Protein 5Y9P (pdb70)

InterPro domains:
  IPR001352 Ribonuclease HII/HIII [PTHR10954] (59-255)
  IPR012337 Ribonuclease H-like superfamily [SSF53098] (68-254)
  IPR022898 Ribonuclease HII [MF_00052_B] (73-251)
  IPR022898 Ribonuclease HII [NF000595] (72-253)
  IPR022898 Ribonuclease HII [cd07182] (75-250)
  IPR024567 Ribonuclease HII/HIII domain [PF01351] (76-248)
  IPR024567 Ribonuclease HII/HIII domain [PS51975] (72-255)
  IPR036397 Ribonuclease H superfamily [G3DSA:3.30.420.10] (49-255)

Solvent-accessible surface area: 10953 Å² total; per-residue (Å²): 128,144,146,83,66,91,58,77,91,100,69,17,96,115,13,14,113,34,7,70,77,22,69,174,70,78,111,116,17,54,15,0,0,0,6,24,26,10,121,49,1,6,0,0,1,0,0,0,0,0,0,10,14,26,116,124,32,98,14,44,25,30,102,91,80,106,66,53,88,115,7,3,105,32,0,88,129,100,18,70,4,63,10,54,0,47,0,64,1,68,34,0,42,129,82,81,36,116,65,0,0,45,49,0,0,57,96,0,3,102,51,18,106,52,130,2,51,22,0,0,0,22,55,12,82,7,111,38,112,43,70,48,51,55,18,140,153,0,61,62,114,0,0,3,0,6,0,0,19,19,1,0,80,15,66,7,39,75,59,2,56,108,20,10,148,109,70,84,77,4,1,1,108,84,13,20,0,115,35,61,148,98,0,52,86,10,8,100,118,92,31,48,27,100,20,2,0,106,46,37,100,65,2,105,43,57,60,108,116,133,98,120

Radius of gyration: 18.83 Å; Cα contacts (8 Å, |Δi|>4): 400; chains: 1; bounding box: 58×34×50 Å

CATH classification: 3.30.420.10

Foldseek 3Di:
DVVVVVVLVVLQVQQCVVVVVVCVVPVPFQEKEKDWDDLAFQFAKIKMKIFGADPPDDLRPLVDDVRLVVLLVVCVVHTPWMFMFIQALVNCQVVNSLVSNLNGRVSRQVVIPDRGQEYEYDQDDHPDPHHYHHDHVSSSRHSNHSSRVSNNVVVLLVVQCVVCVVVVQQVSNPCVRHCDPSNVVSCVPPNDDRRGRCNDPPNVVVVVVVVD

Structure (mmCIF, N/CA/C/O backbone):
data_5Y9P
#
_entry.id   5Y9P
#
_cell.length_a   61.830
_cell.length_b   61.830
_cell.length_c   163.260
_cell.angle_alpha   90.00
_cell.angle_beta   90.00
_cell.angle_gamma   90.00
#
_symmetry.space_group_name_H-M   'P 43 21 2'
#
loop_
_entity.id
_entity.type
_entity.pdbx_description
1 polymer 'Ribonuclease HII'
2 non-polymer GLYCEROL
3 water water
#
loop_
_atom_site.group_PDB
_atom_site.id
_atom_site.type_symbol
_atom_site.label_atom_id
_atom_site.label_alt_id
_atom_site.label_comp_id
_atom_site.label_asym_id
_atom_site.label_entity_id
_atom_site.label_seq_id
_atom_site.pdbx_PDB_ins_code
_atom_site.Cartn_x
_atom_site.Cartn_y
_atom_site.Cartn_z
_atom_site.occupancy
_atom_site.B_iso_or_equiv
_atom_site.auth_seq_id
_atom_site.auth_comp_id
_atom_site.auth_asym_id
_atom_site.auth_atom_id
_atom_site.pdbx_PDB_model_num
ATOM 1 N N . ALA A 1 47 ? -39.888 -11.316 -19.487 1.00 43.52 44 ALA A N 1
ATOM 2 C CA . ALA A 1 47 ? -38.573 -11.663 -20.029 1.00 40.92 44 ALA A CA 1
ATOM 3 C C . ALA A 1 47 ? -38.136 -10.590 -20.993 1.00 43.00 44 ALA A C 1
ATOM 4 O O . ALA A 1 47 ? -36.869 -10.464 -21.219 1.00 42.38 44 ALA A O 1
ATOM 6 N N . LEU A 1 48 ? -39.041 -9.838 -21.594 1.00 58.65 45 LEU A N 1
ATOM 7 C CA . LEU A 1 48 ? -38.660 -8.801 -22.539 1.00 73.52 45 LEU A CA 1
ATOM 8 C C . LEU A 1 48 ? -38.217 -7.524 -21.818 1.00 86.48 45 LEU A C 1
ATOM 9 O O . LEU A 1 48 ? -37.597 -6.642 -22.410 1.00 90.60 45 LEU A O 1
ATOM 14 N N . GLU A 1 49 ? -38.543 -7.437 -20.535 1.00 89.48 46 GLU A N 1
ATOM 15 C CA . GLU A 1 49 ? -38.182 -6.287 -19.721 1.00 88.17 46 GLU A CA 1
ATOM 16 C C . GLU A 1 49 ? -36.726 -6.359 -19.274 1.00 85.46 46 GLU A C 1
ATOM 17 O O . GLU A 1 49 ? -35.879 -5.610 -19.776 1.00 97.59 46 GLU A O 1
ATOM 23 N N . LYS A 1 50 ? -36.440 -7.262 -18.337 1.00 76.81 47 LYS A N 1
ATOM 24 C CA . LYS A 1 50 ? -35.087 -7.418 -17.821 1.00 81.79 47 LYS A CA 1
ATOM 25 C C . LYS A 1 50 ? -34.063 -7.445 -18.958 1.00 89.34 47 LYS A C 1
ATOM 26 O O . LYS A 1 50 ? -32.929 -6.987 -18.801 1.00 76.93 47 LYS A O 1
ATOM 28 N N . GLU A 1 51 ? -34.476 -7.986 -20.103 1.00 85.32 48 GLU A N 1
ATOM 29 C CA . GLU A 1 51 ? -33.599 -8.073 -21.264 1.00 87.20 48 GLU A CA 1
ATOM 30 C C . GLU A 1 51 ? -33.413 -6.711 -21.918 1.00 79.50 48 GLU A C 1
ATOM 31 O O . GLU A 1 51 ? -32.332 -6.400 -22.421 1.00 73.69 48 GLU A O 1
ATOM 37 N N . GLN A 1 52 ? -34.446 -5.905 -21.840 1.00 71.70 49 GLN A N 1
ATOM 38 C CA . GLN A 1 52 ? -34.402 -4.601 -22.410 1.00 75.73 49 GLN A CA 1
ATOM 39 C C . GLN A 1 52 ? -33.488 -3.744 -21.619 1.00 71.11 49 GLN A C 1
ATOM 40 O O . GLN A 1 52 ? -32.846 -2.881 -22.121 1.00 66.78 49 GLN A O 1
ATOM 46 N N . ALA A 1 53 ? -33.483 -3.976 -20.341 1.00 65.74 50 ALA A N 1
ATOM 47 C CA . ALA A 1 53 ? -32.682 -3.183 -19.422 1.00 69.10 50 ALA A CA 1
ATOM 48 C C . ALA A 1 53 ? -31.194 -3.379 -19.694 1.00 65.63 50 ALA A C 1
ATOM 49 O O . ALA A 1 53 ? -30.429 -2.425 -19.680 1.00 57.55 50 ALA A O 1
ATOM 51 N N . LEU A 1 54 ? -30.797 -4.623 -19.951 1.00 64.71 51 LEU A N 1
ATOM 52 C CA . LEU A 1 54 ? -29.403 -4.932 -20.213 1.00 56.74 51 LEU A CA 1
ATOM 53 C C . LEU A 1 54 ? -28.946 -4.338 -21.557 1.00 48.61 51 LEU A C 1
ATOM 54 O O . LEU A 1 54 ? -27.833 -3.826 -21.670 1.00 40.89 51 LEU A O 1
ATOM 59 N N . LYS A 1 55 ? -29.820 -4.402 -22.548 1.00 45.73 52 LYS A N 1
ATOM 60 C CA . LYS A 1 55 ? -29.567 -3.800 -23.851 1.00 52.50 52 LYS A CA 1
ATOM 61 C C . LYS A 1 55 ? -29.437 -2.283 -23.749 1.00 49.53 52 LYS A C 1
ATOM 62 O O . LYS A 1 55 ? -28.526 -1.685 -24.345 1.00 45.02 52 LYS A O 1
ATOM 68 N N . GLU A 1 56 ? -30.377 -1.685 -23.026 1.00 45.07 53 GLU A N 1
ATOM 69 C CA . GLU A 1 56 ? -30.432 -0.241 -22.787 1.00 52.77 53 GLU A CA 1
ATOM 70 C C . GLU A 1 56 ? -29.174 0.229 -22.045 1.00 45.37 53 GLU A C 1
ATOM 71 O O . GLU A 1 56 ? -28.595 1.241 -22.391 1.00 42.33 53 GLU A O 1
ATOM 77 N N . LYS A 1 57 ? -28.758 -0.526 -21.037 1.00 43.73 54 LYS A N 1
ATOM 78 C CA . LYS A 1 57 ? -27.517 -0.242 -20.311 1.00 45.49 54 LYS A CA 1
ATOM 79 C C . LYS A 1 57 ? -26.315 -0.296 -21.259 1.00 45.84 54 LYS A C 1
ATOM 80 O O . LYS A 1 57 ? -25.399 0.520 -21.188 1.00 43.79 54 LYS A O 1
ATOM 84 N N . TYR A 1 58 ? -26.321 -1.290 -22.141 1.00 39.26 55 TYR A N 1
ATOM 85 C CA . TYR A 1 58 ? -25.218 -1.498 -23.040 1.00 37.22 55 TYR A CA 1
ATOM 86 C C . TYR A 1 58 ? -25.089 -0.294 -24.003 1.00 39.00 55 TYR A C 1
ATOM 87 O O . TYR A 1 58 ? -23.982 0.113 -24.349 1.00 35.27 55 TYR A O 1
ATOM 96 N N . VAL A 1 59 ? -26.216 0.257 -24.431 1.00 39.87 56 VAL A N 1
ATOM 97 C CA . VAL A 1 59 ? -26.183 1.349 -25.381 1.00 39.61 56 VAL A CA 1
ATOM 98 C C . VAL A 1 59 ? -25.693 2.640 -24.703 1.00 38.20 56 VAL A C 1
ATOM 99 O O . VAL A 1 59 ? -24.877 3.349 -25.267 1.00 34.55 56 VAL A O 1
ATOM 103 N N . GLU A 1 60 ? -26.166 2.909 -23.495 1.00 38.22 57 GLU A N 1
ATOM 104 C CA . GLU A 1 60 ? -25.628 4.003 -22.705 1.00 42.98 57 GLU A CA 1
ATOM 105 C C . GLU A 1 60 ? -24.093 3.873 -22.586 1.00 45.58 57 GLU A C 1
ATOM 106 O O . GLU A 1 60 ? -23.365 4.868 -22.672 1.00 37.24 57 GLU A O 1
ATOM 112 N N . MET A 1 61 ? -23.617 2.636 -22.421 1.00 40.13 58 MET A N 1
ATOM 113 C CA . MET A 1 61 ? -22.199 2.401 -22.222 1.00 37.07 58 MET A CA 1
ATOM 114 C C . MET A 1 61 ? -21.470 2.387 -23.531 1.00 32.67 58 MET A C 1
ATOM 115 O O . MET A 1 61 ? -20.285 2.103 -23.570 1.00 36.65 58 MET A O 1
ATOM 120 N N . THR A 1 62 ? -22.163 2.704 -24.619 1.00 30.23 59 THR A N 1
ATOM 121 C CA . THR A 1 62 ? -21.496 2.885 -25.911 1.00 33.09 59 THR A CA 1
ATOM 122 C C . THR A 1 62 ? -21.513 4.377 -26.312 1.00 35.46 59 THR A C 1
ATOM 123 O O . THR A 1 62 ? -21.108 4.770 -27.409 1.00 28.79 59 THR A O 1
ATOM 127 N N . TYR A 1 63 ? -21.980 5.216 -25.387 1.00 35.61 60 TYR A N 1
ATOM 128 C CA . TYR A 1 63 ? -22.097 6.661 -25.617 1.00 35.54 60 TYR A CA 1
ATOM 129 C C . TYR A 1 63 ? -20.833 7.280 -26.207 1.00 36.14 60 TYR A C 1
ATOM 130 O O . TYR A 1 63 ? -20.895 7.955 -27.235 1.00 33.25 60 TYR A O 1
ATOM 139 N N . PHE A 1 64 ? -19.671 7.019 -25.584 1.00 31.97 61 PHE A N 1
ATOM 140 C CA . PHE A 1 64 ? -18.459 7.693 -25.990 1.00 32.44 61 PHE A CA 1
ATOM 141 C C . PHE A 1 64 ? -17.865 7.167 -27.290 1.00 34.33 61 PHE A C 1
ATOM 142 O O . PHE A 1 64 ? -17.280 7.921 -28.088 1.00 33.79 61 PHE A O 1
ATOM 150 N N . GLU A 1 65 ? -17.959 5.869 -27.514 1.00 35.68 62 GLU A N 1
ATOM 151 C CA . GLU A 1 65 ? -17.554 5.346 -28.809 1.00 37.15 62 GLU A CA 1
ATOM 152 C C . GLU A 1 65 ? -18.507 5.931 -29.898 1.00 39.82 62 GLU A C 1
ATOM 153 O O . GLU A 1 65 ? -18.074 6.261 -30.979 1.00 35.97 62 GLU A O 1
ATOM 159 N N . ASN A 1 66 ? -19.779 6.076 -29.586 1.00 32.46 63 ASN A N 1
ATOM 160 C CA . ASN A 1 66 ? -20.727 6.523 -30.590 1.00 36.27 63 ASN A CA 1
ATOM 161 C C . ASN A 1 66 ? -20.531 8.008 -30.964 1.00 37.68 63 ASN A C 1
ATOM 162 O O . ASN A 1 66 ? -20.730 8.382 -32.095 1.00 39.92 63 ASN A O 1
ATOM 167 N N . GLU A 1 67 ? -20.099 8.828 -30.011 1.00 36.07 64 GLU A N 1
ATOM 168 C CA . GLU A 1 67 ? -19.823 10.225 -30.265 1.00 35.64 64 GLU A CA 1
ATOM 169 C C . GLU A 1 67 ? -18.617 10.338 -31.173 1.00 36.23 64 GLU A C 1
ATOM 170 O O . GLU A 1 67 ? -18.625 11.090 -32.149 1.00 37.04 64 GLU A O 1
ATOM 176 N N . ILE A 1 68 ? -17.578 9.572 -30.880 1.00 37.10 65 ILE A N 1
ATOM 177 C CA . ILE A 1 68 ? -16.402 9.532 -31.730 1.00 36.58 65 ILE A CA 1
ATOM 178 C C . ILE A 1 68 ? -16.748 9.050 -33.127 1.00 41.45 65 ILE A C 1
ATOM 179 O O . ILE A 1 68 ? -16.369 9.668 -34.124 1.00 42.38 65 ILE A O 1
ATOM 184 N N . LEU A 1 69 ? -17.458 7.927 -33.190 1.00 47.73 66 LEU A N 1
ATOM 185 C CA . LEU A 1 69 ? -17.872 7.354 -34.457 1.00 48.54 66 LEU A CA 1
ATOM 186 C C . LEU A 1 69 ? -18.690 8.351 -35.283 1.00 46.52 66 LEU A C 1
ATOM 187 O O . LEU A 1 69 ? -18.571 8.387 -36.480 1.00 43.57 66 LEU A O 1
ATOM 192 N N . LYS A 1 70 ? -19.485 9.177 -34.605 1.00 49.04 67 LYS A N 1
ATOM 193 C CA . LYS A 1 70 ? -20.311 10.173 -35.279 1.00 57.19 67 LYS A CA 1
ATOM 194 C C . LYS A 1 70 ? -19.421 11.149 -36.034 1.00 57.73 67 LYS A C 1
ATOM 195 O O . LYS A 1 70 ? -19.648 11.421 -37.199 1.00 64.52 67 LYS A O 1
ATOM 201 N N . GLU A 1 71 ? -18.371 11.618 -35.367 1.00 59.22 68 GLU A N 1
ATOM 202 C CA . GLU A 1 71 ? -17.394 12.524 -35.954 1.00 51.43 68 GLU A CA 1
ATOM 203 C C . GLU A 1 71 ? -16.407 11.813 -36.869 1.00 55.51 68 GLU A C 1
ATOM 204 O O . GLU A 1 71 ? -15.893 12.411 -37.823 1.00 57.86 68 GLU A O 1
ATOM 206 N N . HIS A 1 72 ? -16.117 10.543 -36.579 1.00 59.17 69 HIS A N 1
ATOM 207 C CA . HIS A 1 72 ? -15.220 9.729 -37.400 1.00 55.60 69 HIS A CA 1
ATOM 208 C C . HIS A 1 72 ? -15.729 8.286 -37.527 1.00 61.50 69 HIS A C 1
ATOM 209 O O . HIS A 1 72 ? -15.431 7.433 -36.661 1.00 57.31 69 HIS A O 1
ATOM 216 N N . PRO A 1 73 ? -16.476 7.994 -38.609 1.00 59.41 70 PRO A N 1
ATOM 217 C CA . PRO A 1 73 ? -16.923 6.615 -38.855 1.00 53.47 70 PRO A CA 1
ATOM 218 C C . PRO A 1 73 ? -15.750 5.701 -39.185 1.00 47.28 70 PRO A C 1
ATOM 219 O O . PRO A 1 73 ? -15.892 4.493 -39.200 1.00 55.29 70 PRO A O 1
ATOM 223 N N . ASN A 1 74 ? -14.592 6.301 -39.408 1.00 49.35 71 ASN A N 1
ATOM 224 C CA . ASN A 1 74 ? -13.354 5.598 -39.683 1.00 51.76 71 ASN A CA 1
ATOM 225 C C . ASN A 1 74 ? -12.710 5.013 -38.400 1.00 50.23 71 ASN A C 1
ATOM 226 O O . ASN A 1 74 ? -11.748 4.275 -38.462 1.00 45.12 71 ASN A O 1
ATOM 231 N N . ALA A 1 75 ? -13.189 5.443 -37.240 1.00 53.30 72 ALA A N 1
ATOM 232 C CA . ALA A 1 75 ? -12.385 5.394 -36.002 1.00 45.58 72 ALA A CA 1
ATOM 233 C C . ALA A 1 75 ? -12.085 3.965 -35.587 1.00 44.19 72 ALA A C 1
ATOM 234 O O . ALA A 1 75 ? -12.931 3.079 -35.686 1.00 42.71 72 ALA A O 1
ATOM 236 N N . ILE A 1 76 ? -10.843 3.742 -35.161 1.00 45.40 73 ILE A N 1
ATOM 237 C CA . ILE A 1 76 ? -10.458 2.476 -34.527 1.00 42.78 73 ILE A CA 1
ATOM 238 C C . ILE A 1 76 ? -10.336 2.817 -33.014 1.00 42.85 73 ILE A C 1
ATOM 239 O O . ILE A 1 76 ? -9.359 3.374 -32.565 1.00 39.59 73 ILE A O 1
ATOM 244 N N . ILE A 1 77 ? -11.369 2.521 -32.253 1.00 38.32 74 ILE A N 1
ATOM 245 C CA . ILE A 1 77 ? -11.501 2.931 -30.860 1.00 36.91 74 ILE A CA 1
ATOM 246 C C . ILE A 1 77 ? -10.987 1.840 -29.928 1.00 36.91 74 ILE A C 1
ATOM 247 O O . ILE A 1 77 ? -11.458 0.724 -29.966 1.00 35.23 74 ILE A O 1
ATOM 252 N N . CYS A 1 78 ? -9.999 2.213 -29.110 1.00 39.00 75 CYS A N 1
ATOM 253 C CA . CYS A 1 78 ? -9.360 1.311 -28.152 1.00 40.51 75 CYS A CA 1
ATOM 254 C C . CYS A 1 78 ? -9.636 1.742 -26.711 1.00 38.45 75 CYS A C 1
ATOM 255 O O . CYS A 1 78 ? -9.423 2.896 -26.347 1.00 34.34 75 CYS A O 1
ATOM 258 N N . GLY A 1 79 ? -10.159 0.810 -25.914 1.00 36.54 76 GLY A N 1
ATOM 259 C CA . GLY A 1 79 ? -10.412 1.034 -24.495 1.00 33.50 76 GLY A CA 1
ATOM 260 C C . GLY A 1 79 ? -9.240 0.508 -23.688 1.00 31.65 76 GLY A C 1
ATOM 261 O O . GLY A 1 79 ? -8.688 -0.527 -23.992 1.00 27.58 76 GLY A O 1
ATOM 262 N N . ILE A 1 80 ? -8.852 1.249 -22.662 1.00 31.27 77 ILE A N 1
ATOM 263 C CA . ILE A 1 80 ? -7.741 0.841 -21.808 1.00 31.92 77 ILE A CA 1
ATOM 264 C C . ILE A 1 80 ? -8.105 0.924 -20.332 1.00 33.79 77 ILE A C 1
ATOM 265 O O . ILE A 1 80 ? -8.584 1.924 -19.863 1.00 30.67 77 ILE A O 1
ATOM 270 N N . ASP A 1 81 ? -7.828 -0.152 -19.587 1.00 37.13 78 ASP A N 1
ATOM 271 C CA . ASP A 1 81 ? -7.891 -0.102 -18.127 1.00 33.55 78 ASP A CA 1
ATOM 272 C C . ASP A 1 81 ? -6.732 -0.890 -17.553 1.00 37.90 78 ASP A C 1
ATOM 273 O O . ASP A 1 81 ? -6.057 -1.622 -18.281 1.00 32.86 78 ASP A O 1
ATOM 278 N N . GLU A 1 82 ? -6.443 -0.653 -16.274 1.00 35.18 79 GLU A N 1
ATOM 279 C CA . GLU A 1 82 ? -5.414 -1.385 -15.540 1.00 32.14 79 GLU A CA 1
ATOM 280 C C . GLU A 1 82 ? -5.966 -1.973 -14.225 1.00 28.18 79 GLU A C 1
ATOM 281 O O . GLU A 1 82 ? -6.956 -1.511 -13.708 1.00 28.82 79 GLU A O 1
ATOM 287 N N . VAL A 1 83 ? -5.290 -3.000 -13.738 1.00 28.34 80 VAL A N 1
ATOM 288 C CA . VAL A 1 83 ? -5.492 -3.550 -12.416 1.00 29.56 80 VAL A CA 1
ATOM 289 C C . VAL A 1 83 ? -4.139 -3.646 -11.752 1.00 26.00 80 VAL A C 1
ATOM 290 O O . VAL A 1 83 ? -3.120 -3.684 -12.443 1.00 26.60 80 VAL A O 1
ATOM 294 N N . GLY A 1 84 ? -4.116 -3.675 -10.429 1.00 23.05 81 GLY A N 1
ATOM 295 C CA . GLY A 1 84 ? -2.925 -3.970 -9.679 1.00 27.13 81 GLY A CA 1
ATOM 296 C C . GLY A 1 84 ? -2.174 -2.734 -9.165 1.00 30.20 81 GLY A C 1
ATOM 297 O O . GLY A 1 84 ? -1.038 -2.813 -8.744 1.00 28.07 81 GLY A O 1
ATOM 298 N N . ARG A 1 85 ? -2.845 -1.599 -9.152 1.00 28.59 82 ARG A N 1
ATOM 299 C CA . ARG A 1 85 ? -2.278 -0.392 -8.600 1.00 30.47 82 ARG A CA 1
ATOM 300 C C . ARG A 1 85 ? -2.109 -0.443 -7.080 1.00 28.89 82 ARG A C 1
ATOM 301 O O . ARG A 1 85 ? -1.194 0.143 -6.529 1.00 27.43 82 ARG A O 1
ATOM 309 N N . GLY A 1 86 ? -2.993 -1.158 -6.404 1.00 26.44 83 GLY A N 1
ATOM 310 C CA . GLY A 1 86 ? -3.050 -1.209 -4.954 1.00 25.00 83 GLY A CA 1
ATOM 311 C C . GLY A 1 86 ? -2.187 -2.274 -4.217 1.00 26.77 83 GLY A C 1
ATOM 312 O O . GLY A 1 86 ? -1.746 -1.994 -3.174 1.00 23.44 83 GLY A O 1
ATOM 313 N N . PRO A 1 87 ? -1.960 -3.490 -4.788 1.00 24.66 84 PRO A N 1
ATOM 314 C CA . PRO A 1 87 ? -1.242 -4.488 -4.019 1.00 25.66 84 PRO A CA 1
ATOM 315 C C . PRO A 1 87 ? 0.183 -4.092 -3.598 1.00 25.51 84 PRO A C 1
ATOM 316 O O . PRO A 1 87 ? 0.805 -3.232 -4.175 1.00 24.37 84 PRO A O 1
ATOM 320 N N . LEU A 1 88 ? 0.666 -4.795 -2.590 1.00 25.29 85 LEU A N 1
ATOM 321 C CA . LEU A 1 88 ? 2.024 -4.645 -2.096 1.00 24.70 85 LEU A CA 1
ATOM 322 C C . LEU A 1 88 ? 3.011 -5.388 -3.022 1.00 26.29 85 LEU A C 1
ATOM 323 O O . LEU A 1 88 ? 4.194 -5.085 -3.074 1.00 24.46 85 LEU A O 1
ATOM 328 N N . ALA A 1 89 ? 2.508 -6.364 -3.763 1.00 26.42 86 ALA A N 1
ATOM 329 C CA . ALA A 1 89 ? 3.362 -7.174 -4.615 1.00 25.37 86 ALA A CA 1
ATOM 330 C C . ALA A 1 89 ? 2.712 -7.463 -5.969 1.00 26.58 86 ALA A C 1
ATOM 331 O O . ALA A 1 89 ? 1.498 -7.478 -6.077 1.00 27.56 86 ALA A O 1
ATOM 333 N N . GLY A 1 90 ? 3.539 -7.740 -6.968 1.00 28.14 87 GLY A N 1
ATOM 334 C CA . GLY A 1 90 ? 3.098 -8.150 -8.296 1.00 30.87 87 GLY A CA 1
ATOM 335 C C . GLY A 1 90 ? 3.258 -6.980 -9.294 1.00 30.01 87 GLY A C 1
ATOM 336 O O . GLY A 1 90 ? 3.569 -5.847 -8.893 1.00 28.67 87 GLY A O 1
ATOM 337 N N . PRO A 1 91 ? 3.033 -7.260 -10.587 1.00 28.76 88 PRO A N 1
ATOM 338 C CA . PRO A 1 91 ? 3.027 -6.223 -11.618 1.00 31.63 88 PRO A CA 1
ATOM 339 C C . PRO A 1 91 ? 1.751 -5.405 -11.616 1.00 28.18 88 PRO A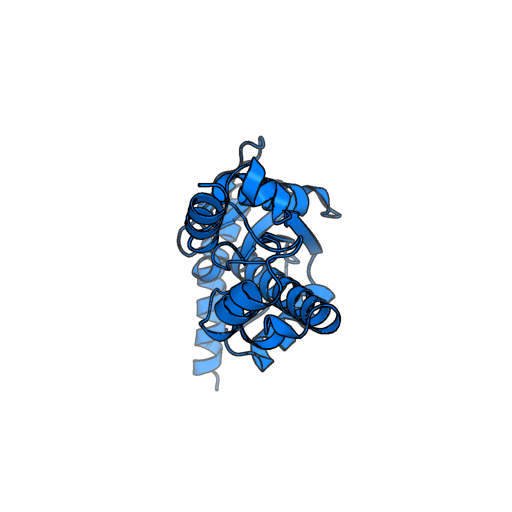 C 1
ATOM 340 O O . PRO A 1 91 ? 0.809 -5.735 -10.908 1.00 31.61 88 PRO A O 1
ATOM 344 N N . VAL A 1 92 ? 1.745 -4.307 -12.362 1.00 30.27 89 VAL A N 1
ATOM 345 C CA . VAL A 1 92 ? 0.536 -3.565 -12.663 1.00 30.84 89 VAL A CA 1
ATOM 346 C C . VAL A 1 92 ? 0.235 -4.009 -14.106 1.00 34.86 89 VAL A C 1
ATOM 347 O O . VAL A 1 92 ? 1.131 -4.067 -14.939 1.00 34.07 89 VAL A O 1
ATOM 351 N N . VAL A 1 93 ? -1.003 -4.378 -14.371 1.00 29.66 90 VAL A N 1
ATOM 352 C CA . VAL A 1 93 ? -1.364 -4.977 -15.629 1.00 28.55 90 VAL A CA 1
ATOM 353 C C . VAL A 1 93 ? -2.443 -4.142 -16.293 1.00 31.90 90 VAL A C 1
ATOM 354 O O . VAL A 1 93 ? -3.555 -3.913 -15.729 1.00 29.12 90 VAL A O 1
ATOM 358 N N . ALA A 1 94 ? -2.112 -3.670 -17.488 1.00 29.89 91 ALA A N 1
ATOM 359 C CA . ALA A 1 94 ? -3.052 -2.944 -18.326 1.00 31.32 91 ALA A CA 1
ATOM 360 C C . ALA A 1 94 ? -3.500 -3.821 -19.478 1.00 33.02 91 ALA A C 1
ATOM 361 O O . ALA A 1 94 ? -2.710 -4.652 -19.982 1.00 31.53 91 ALA A O 1
ATOM 363 N N . CYS A 1 95 ? -4.767 -3.689 -19.866 1.00 30.75 92 CYS A N 1
ATOM 364 C CA . CYS A 1 95 ? -5.250 -4.252 -21.112 1.00 32.20 92 CYS A CA 1
ATOM 365 C C . CYS A 1 95 ? -5.765 -3.168 -22.068 1.00 33.92 92 CYS A C 1
ATOM 366 O O . CYS A 1 95 ? -6.426 -2.187 -21.671 1.00 29.84 92 CYS A O 1
ATOM 369 N N . ALA A 1 96 ? -5.451 -3.319 -23.345 1.00 33.10 93 ALA A N 1
ATOM 370 C CA . ALA A 1 96 ? -6.018 -2.426 -24.377 1.00 33.21 93 ALA A CA 1
ATOM 371 C C . ALA A 1 96 ? -6.804 -3.289 -25.337 1.00 34.17 93 ALA A C 1
ATOM 372 O O . ALA A 1 96 ? -6.331 -4.337 -25.763 1.00 35.10 93 ALA A O 1
ATOM 374 N N . THR A 1 97 ? -8.027 -2.883 -25.641 1.00 32.29 94 THR A N 1
ATOM 375 C CA . THR A 1 97 ? -8.917 -3.702 -26.448 1.00 36.33 94 THR A CA 1
ATOM 376 C C . THR A 1 97 ? -9.622 -2.806 -27.488 1.00 34.34 94 THR A C 1
ATOM 377 O O . THR A 1 97 ? -10.048 -1.703 -27.166 1.00 38.70 94 THR A O 1
ATOM 381 N N . ILE A 1 98 ? -9.728 -3.298 -28.711 1.00 33.39 95 ILE A N 1
ATOM 382 C CA . ILE A 1 98 ? -10.624 -2.731 -29.737 1.00 35.40 95 ILE A CA 1
ATOM 383 C C . ILE A 1 98 ? -11.715 -3.756 -29.921 1.00 30.93 95 ILE A C 1
ATOM 384 O O . ILE A 1 98 ? -11.468 -4.863 -30.338 1.00 36.85 95 ILE A O 1
ATOM 389 N N . LEU A 1 99 ? -12.919 -3.402 -29.574 1.00 31.47 96 LEU A N 1
ATOM 390 C CA . LEU A 1 99 ? -14.057 -4.267 -29.741 1.00 34.46 96 LEU A CA 1
ATOM 391 C C . LEU A 1 99 ? -14.342 -4.443 -31.227 1.00 38.79 96 LEU A C 1
ATOM 392 O O . LEU A 1 99 ? -14.090 -3.543 -32.026 1.00 36.34 96 LEU A O 1
ATOM 397 N N . ASN A 1 100 ? -14.851 -5.616 -31.585 1.00 44.80 97 ASN A N 1
ATOM 398 C CA . ASN A 1 100 ? -15.400 -5.821 -32.937 1.00 47.88 97 ASN A CA 1
ATOM 399 C C . ASN A 1 100 ? -16.575 -4.870 -33.107 1.00 45.78 97 ASN A C 1
ATOM 400 O O . ASN A 1 100 ? -17.256 -4.553 -32.133 1.00 43.68 97 ASN A O 1
ATOM 405 N N . SER A 1 101 ? -16.799 -4.406 -34.329 1.00 51.04 98 SER A N 1
ATOM 406 C CA . SER A 1 101 ? -17.808 -3.358 -34.570 1.00 51.39 98 SER A CA 1
ATOM 407 C C . SER A 1 101 ? -19.213 -3.788 -34.197 1.00 45.20 98 SER A C 1
ATOM 408 O O . SER A 1 101 ? -20.001 -2.974 -33.716 1.00 49.27 98 SER A O 1
ATOM 411 N N . ASN A 1 102 ? -19.518 -5.067 -34.383 1.00 44.79 99 ASN A N 1
ATOM 412 C CA . ASN A 1 102 ? -20.843 -5.594 -33.974 1.00 50.91 99 ASN A CA 1
ATOM 413 C C . ASN A 1 102 ? -20.869 -6.200 -32.560 1.00 45.46 99 ASN A C 1
ATOM 414 O O . ASN A 1 102 ? -21.598 -7.123 -32.287 1.00 43.34 99 ASN A O 1
ATOM 419 N N . HIS A 1 103 ? -20.043 -5.649 -31.674 1.00 45.59 100 HIS A N 1
ATOM 420 C CA . HIS A 1 103 ? -19.935 -6.116 -30.303 1.00 44.62 100 HIS A CA 1
ATOM 421 C C . HIS A 1 103 ? -21.271 -6.041 -29.590 1.00 44.00 100 HIS A C 1
ATOM 422 O O . HIS A 1 103 ? -21.994 -5.064 -29.738 1.00 38.74 100 HIS A O 1
ATOM 429 N N . ASN A 1 104 ? -21.555 -7.048 -28.789 1.00 38.95 101 ASN A N 1
ATOM 430 C CA . ASN A 1 104 ? -22.779 -7.146 -28.055 1.00 37.62 101 ASN A CA 1
ATOM 431 C C . ASN A 1 104 ? -22.528 -8.020 -26.831 1.00 42.36 101 ASN A C 1
ATOM 432 O O . ASN A 1 104 ? -23.244 -8.964 -26.584 1.00 34.74 101 ASN A O 1
ATOM 437 N N . TYR A 1 105 ? -21.494 -7.687 -26.069 1.00 38.53 102 TYR A N 1
ATOM 438 C CA . TYR A 1 105 ? -21.166 -8.397 -24.840 1.00 40.43 102 TYR A CA 1
ATOM 439 C C . TYR A 1 105 ? -22.032 -7.891 -23.680 1.00 42.27 102 TYR A C 1
ATOM 440 O O . TYR A 1 105 ? -21.539 -7.251 -22.714 1.00 34.68 102 TYR A O 1
ATOM 449 N N . LEU A 1 106 ? -23.329 -8.179 -23.766 1.00 46.54 103 LEU A N 1
ATOM 450 C CA . LEU A 1 106 ? -24.268 -7.788 -22.729 1.00 45.99 103 LEU A CA 1
ATOM 451 C C . LEU A 1 106 ? -23.827 -8.370 -21.372 1.00 48.14 103 LEU A C 1
ATOM 452 O O . LEU A 1 106 ? -23.415 -9.526 -21.274 1.00 49.63 103 LEU A O 1
ATOM 457 N N . GLY A 1 107 ? -23.934 -7.571 -20.328 1.00 49.88 104 GLY A N 1
ATOM 458 C CA . GLY A 1 107 ? -23.433 -7.945 -19.016 1.00 48.93 104 GLY A CA 1
ATOM 459 C C . GLY A 1 107 ? -22.078 -7.345 -18.715 1.00 45.61 104 GLY A C 1
ATOM 460 O O . GLY A 1 107 ? -21.596 -7.508 -17.603 1.00 46.76 104 GLY A O 1
ATOM 461 N N . LEU A 1 108 ? -21.467 -6.654 -19.688 1.00 41.89 105 LEU A N 1
ATOM 462 C CA . LEU A 1 108 ? -20.227 -5.935 -19.433 1.00 40.11 105 LEU A CA 1
ATOM 463 C C . LEU A 1 108 ? -20.426 -4.786 -18.396 1.00 48.10 105 LEU A C 1
ATOM 464 O O . LEU A 1 108 ? -21.479 -4.153 -18.386 1.00 43.97 105 LEU A O 1
ATOM 469 N N . VAL A 1 114 ? -20.422 -7.857 -11.246 1.00 59.69 111 VAL A N 1
ATOM 470 C CA . VAL A 1 114 ? -19.562 -8.716 -12.076 1.00 64.18 111 VAL A CA 1
ATOM 471 C C . VAL A 1 114 ? -18.806 -9.826 -11.277 1.00 54.20 111 VAL A C 1
ATOM 472 O O . VAL A 1 114 ? -17.602 -9.734 -11.125 1.00 50.72 111 VAL A O 1
ATOM 474 N N . PRO A 1 115 ? -19.537 -10.845 -10.762 1.00 44.67 112 PRO A N 1
ATOM 475 C CA . PRO A 1 115 ? -19.016 -12.019 -10.083 1.00 46.23 112 PRO A CA 1
ATOM 476 C C . PRO A 1 115 ? -18.188 -12.973 -11.012 1.00 46.37 112 PRO A C 1
ATOM 477 O O . PRO A 1 115 ? -18.145 -12.775 -12.221 1.00 46.63 112 PRO A O 1
ATOM 481 N N . VAL A 1 116 ? -17.545 -13.952 -10.426 1.00 36.37 113 VAL A N 1
ATOM 482 C CA . VAL A 1 116 ? -16.428 -14.647 -11.078 1.00 43.25 113 VAL A CA 1
ATOM 483 C C . VAL A 1 116 ? -16.796 -15.520 -12.305 1.00 33.67 113 VAL A C 1
ATOM 484 O O . VAL A 1 116 ? -16.134 -15.456 -13.323 1.00 34.57 113 VAL A O 1
ATOM 488 N N . THR A 1 117 ? -17.840 -16.310 -12.178 1.00 34.09 114 THR A N 1
ATOM 489 C CA . THR A 1 117 ? -18.386 -17.060 -13.306 1.00 37.11 114 THR A CA 1
ATOM 490 C C . THR A 1 117 ? -18.685 -16.125 -14.491 1.00 35.68 114 THR A C 1
ATOM 491 O O . THR A 1 117 ? -18.321 -16.420 -15.613 1.00 37.17 114 THR A O 1
ATOM 495 N N . LYS A 1 118 ? -19.311 -14.983 -14.231 1.00 38.57 115 LYS A N 1
ATOM 496 C CA . LYS A 1 118 ? -19.611 -14.002 -15.276 1.00 35.24 115 LYS A CA 1
ATOM 497 C C . LYS A 1 118 ? -18.356 -13.404 -15.824 1.00 37.07 115 LYS A C 1
ATOM 498 O O . LYS A 1 118 ? -18.223 -13.273 -17.054 1.00 38.05 115 LYS A O 1
ATOM 504 N N . ARG A 1 119 ? -17.412 -13.053 -14.940 1.00 31.91 116 ARG A N 1
ATOM 505 C CA . ARG A 1 119 ? -16.132 -12.502 -15.382 1.00 31.66 116 ARG A CA 1
ATOM 506 C C . ARG A 1 119 ? -15.380 -13.466 -16.299 1.00 28.31 116 ARG A C 1
ATOM 507 O O . ARG A 1 119 ? -14.757 -13.041 -17.279 1.00 27.51 116 ARG A O 1
ATOM 515 N N . LEU A 1 120 ? -15.369 -14.745 -15.943 1.00 30.20 117 LEU A N 1
ATOM 516 C CA . LEU A 1 120 ? -14.691 -15.764 -16.759 1.00 34.59 117 LEU A CA 1
ATOM 517 C C . LEU A 1 120 ? -15.373 -15.920 -18.112 1.00 30.18 117 LEU A C 1
ATOM 518 O O . LEU A 1 120 ? -14.703 -15.979 -19.121 1.00 34.18 117 LEU A O 1
ATOM 523 N N . GLU A 1 121 ? -16.706 -15.944 -18.134 1.00 31.66 118 GLU A N 1
ATOM 524 C CA . GLU A 1 121 ? -17.493 -16.028 -19.384 1.00 32.20 118 GLU A CA 1
ATOM 525 C C . GLU A 1 121 ? -17.183 -14.900 -20.344 1.00 38.08 118 GLU A C 1
ATOM 526 O O . GLU A 1 121 ? -16.742 -15.148 -21.441 1.00 37.47 118 GLU A O 1
ATOM 532 N N . LEU A 1 122 ? -17.414 -13.652 -19.922 1.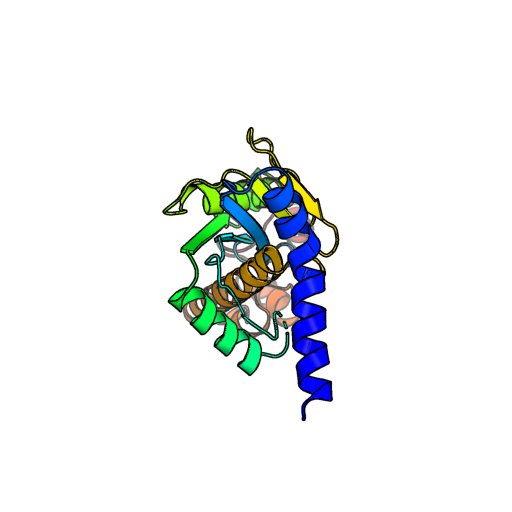00 34.68 119 LEU A N 1
ATOM 533 C CA . LEU A 1 122 ? -17.035 -12.509 -20.667 1.00 32.84 119 LEU A CA 1
ATOM 534 C C . LEU A 1 122 ? -15.572 -12.585 -20.900 1.00 34.59 119 LEU A C 1
ATOM 535 O O . LEU A 1 122 ? -15.184 -12.203 -21.948 1.00 33.01 119 LEU A O 1
ATOM 540 N N . ASN A 1 123 ? -14.704 -13.012 -20.010 1.00 34.62 120 ASN A N 1
ATOM 541 C CA . ASN A 1 123 ? -13.329 -12.981 -20.443 1.00 33.43 120 ASN A CA 1
ATOM 542 C C . ASN A 1 123 ? -13.114 -13.892 -21.665 1.00 36.11 120 ASN A C 1
ATOM 543 O O . ASN A 1 123 ? -12.454 -13.495 -22.608 1.00 34.67 120 ASN A O 1
ATOM 548 N N . GLU A 1 124 ? -13.666 -15.096 -21.654 1.00 35.08 121 GLU A N 1
ATOM 549 C CA . GLU A 1 124 ? -13.464 -15.938 -22.834 1.00 35.24 121 GLU A CA 1
ATOM 550 C C . GLU A 1 124 ? -14.161 -15.409 -24.149 1.00 34.74 121 GLU A C 1
ATOM 551 O O . GLU A 1 124 ? -13.560 -15.418 -25.207 1.00 31.50 121 GLU A O 1
ATOM 557 N N . ALA A 1 125 ? -15.390 -14.945 -24.041 1.00 32.16 122 ALA A N 1
ATOM 558 C CA . ALA A 1 125 ? -16.119 -14.332 -25.170 1.00 35.51 122 ALA A CA 1
ATOM 559 C C . ALA A 1 125 ? -15.344 -13.189 -25.828 1.00 41.65 122 ALA A C 1
ATOM 560 O O . ALA A 1 125 ? -15.184 -13.165 -27.043 1.00 49.74 122 ALA A O 1
ATOM 562 N N . LEU A 1 126 ? -14.800 -12.286 -25.021 1.00 40.65 123 LEU A N 1
ATOM 563 C CA . LEU A 1 126 ? -14.065 -11.154 -25.532 1.00 37.65 123 LEU A CA 1
ATOM 564 C C . LEU A 1 126 ? -12.821 -11.594 -26.267 1.00 42.51 123 LEU A C 1
ATOM 565 O O . LEU A 1 126 ? -12.540 -11.122 -27.385 1.00 38.41 123 LEU A O 1
ATOM 570 N N . LYS A 1 127 ? -12.050 -12.469 -25.641 1.00 41.48 124 LYS A N 1
ATOM 571 C CA . LYS A 1 127 ? -10.852 -13.040 -26.272 1.00 43.55 124 LYS A CA 1
ATOM 572 C C . LYS A 1 127 ? -11.170 -13.759 -27.610 1.00 42.17 124 LYS A C 1
ATOM 573 O O . LYS A 1 127 ? -10.313 -13.824 -28.489 1.00 39.50 124 LYS A O 1
ATOM 579 N N . ASN A 1 128 ? -12.380 -14.289 -27.733 1.00 41.39 125 ASN A N 1
ATOM 580 C CA . ASN A 1 128 ? -12.763 -15.049 -28.936 1.00 53.08 125 ASN A CA 1
ATOM 581 C C . ASN A 1 128 ? -13.288 -14.207 -30.114 1.00 49.73 125 ASN A C 1
ATOM 582 O O . ASN A 1 128 ? -13.303 -14.687 -31.214 1.00 46.25 125 ASN A O 1
ATOM 587 N N . GLU A 1 129 ? -13.708 -12.969 -29.865 1.00 45.94 126 GLU A N 1
ATOM 588 C CA . GLU A 1 129 ? -14.441 -12.186 -30.871 1.00 49.73 126 GLU A CA 1
ATOM 589 C C . GLU A 1 129 ? -13.991 -10.745 -31.084 1.00 48.54 126 GLU A C 1
ATOM 590 O O . GLU A 1 129 ? -14.386 -10.109 -32.051 1.00 50.86 126 GLU A O 1
ATOM 596 N N . VAL A 1 130 ? -13.192 -10.220 -30.167 1.00 44.95 127 VAL A N 1
ATOM 597 C CA . VAL A 1 130 ? -12.758 -8.847 -30.207 1.00 40.94 127 VAL A CA 1
ATOM 598 C C . VAL A 1 130 ? -11.769 -8.642 -31.349 1.00 45.17 127 VAL A C 1
ATOM 599 O O . VAL A 1 130 ? -10.972 -9.533 -31.653 1.00 44.23 127 VAL A O 1
ATOM 603 N N . THR A 1 131 ? -11.835 -7.466 -31.973 1.00 41.00 128 THR A N 1
ATOM 604 C CA . THR A 1 131 ? -10.942 -7.122 -33.070 1.00 44.35 128 THR A CA 1
ATOM 605 C C . THR A 1 131 ? -9.485 -7.285 -32.665 1.00 44.97 128 THR A C 1
ATOM 606 O O . THR A 1 131 ? -8.703 -7.917 -33.356 1.00 48.39 128 THR A O 1
ATOM 610 N N . ALA A 1 132 ? -9.121 -6.696 -31.535 1.00 43.60 129 ALA A N 1
ATOM 611 C CA . ALA A 1 132 ? -7.781 -6.849 -31.017 1.00 38.86 129 ALA A CA 1
ATOM 612 C C . ALA A 1 132 ? -7.748 -6.680 -29.479 1.00 45.07 129 ALA A C 1
ATOM 613 O O . ALA A 1 132 ? -8.538 -5.949 -28.908 1.00 38.54 129 ALA A O 1
ATOM 615 N N . PHE A 1 133 ? -6.818 -7.365 -28.829 1.00 41.14 130 PHE A N 1
ATOM 616 C CA . PHE A 1 133 ? -6.480 -7.072 -27.437 1.00 44.77 130 PHE A CA 1
ATOM 617 C C . PHE A 1 133 ? -5.017 -7.419 -27.189 1.00 40.02 130 PHE A C 1
ATOM 618 O O . PHE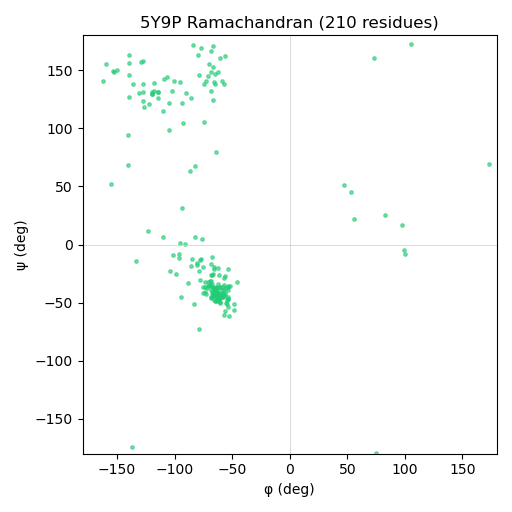 A 1 133 ? -4.463 -8.317 -27.825 1.00 40.88 130 PHE A O 1
ATOM 626 N N . ALA A 1 134 ? -4.407 -6.699 -26.267 1.00 36.22 131 ALA A N 1
ATOM 627 C CA . ALA A 1 134 ? -3.055 -6.934 -25.852 1.00 35.85 131 ALA A CA 1
ATOM 628 C C . ALA A 1 134 ? -2.894 -6.463 -24.408 1.00 40.04 131 ALA A C 1
ATOM 629 O O . ALA A 1 134 ? -3.533 -5.515 -23.957 1.00 42.42 131 ALA A O 1
ATOM 631 N N . TYR A 1 135 ? -2.014 -7.146 -23.688 1.00 39.58 132 TYR A N 1
ATOM 632 C CA . TYR A 1 135 ? -1.705 -6.860 -22.303 1.00 39.12 132 TYR A CA 1
ATOM 633 C C . TYR A 1 135 ? -0.424 -6.074 -22.179 1.00 34.01 132 TYR A C 1
ATOM 634 O O . TYR A 1 135 ? 0.510 -6.338 -22.881 1.00 38.59 132 TYR A O 1
ATOM 643 N N . GLY A 1 136 ? -0.393 -5.120 -21.270 1.00 32.61 133 GLY A N 1
ATOM 644 C CA . GLY A 1 136 ? 0.808 -4.385 -20.958 1.00 38.67 133 GLY A CA 1
ATOM 645 C C . GLY A 1 136 ? 1.177 -4.585 -19.501 1.00 38.46 133 GLY A C 1
ATOM 646 O O . GLY A 1 136 ? 0.336 -4.430 -18.621 1.00 34.40 133 GLY A O 1
ATOM 647 N N . ILE A 1 137 ? 2.430 -4.938 -19.245 1.00 38.57 134 ILE A N 1
ATOM 648 C CA . ILE A 1 137 ? 2.903 -5.234 -17.877 1.00 40.32 134 ILE A CA 1
ATOM 649 C C . ILE A 1 137 ? 4.020 -4.274 -17.481 1.00 39.13 134 ILE A C 1
ATOM 650 O O . ILE A 1 137 ? 4.948 -4.065 -18.222 1.00 43.62 134 ILE A O 1
ATOM 655 N N . ALA A 1 138 ? 3.906 -3.658 -16.321 1.00 35.88 135 ALA A N 1
ATOM 656 C CA . ALA A 1 138 ? 5.022 -2.995 -15.680 1.00 31.00 135 ALA A CA 1
ATOM 657 C C . ALA A 1 138 ? 5.347 -3.743 -14.375 1.00 32.58 135 ALA A C 1
ATOM 658 O O . ALA A 1 138 ? 4.463 -4.045 -13.573 1.00 32.79 135 ALA A O 1
ATOM 660 N N . THR A 1 139 ? 6.623 -4.048 -14.174 1.00 33.10 136 THR A N 1
ATOM 661 C CA . THR A 1 139 ? 7.091 -4.914 -13.087 1.00 30.14 136 THR A CA 1
ATOM 662 C C . THR A 1 139 ? 7.154 -4.133 -11.785 1.00 30.65 136 THR A C 1
ATOM 663 O O . THR A 1 139 ? 7.153 -2.915 -11.765 1.00 33.79 136 THR A O 1
ATOM 667 N N . ALA A 1 140 ? 7.220 -4.856 -10.682 1.00 35.21 137 ALA A N 1
ATOM 668 C CA . ALA A 1 140 ? 7.399 -4.262 -9.368 1.00 35.75 137 ALA A CA 1
ATOM 669 C C . ALA A 1 140 ? 8.653 -3.374 -9.341 1.00 30.14 137 ALA A C 1
ATOM 670 O O . ALA A 1 140 ? 8.672 -2.354 -8.676 1.00 33.09 137 ALA A O 1
ATOM 672 N N . GLU A 1 141 ? 9.690 -3.795 -10.026 1.00 30.89 138 GLU A N 1
ATOM 673 C CA . GLU A 1 141 ? 10.920 -3.007 -10.116 1.00 34.48 138 GLU A CA 1
ATOM 674 C C . GLU A 1 141 ? 10.674 -1.675 -10.842 1.00 31.26 138 GLU A C 1
ATOM 675 O O . GLU A 1 141 ? 11.053 -0.635 -10.366 1.00 30.44 138 GLU A O 1
ATOM 677 N N . GLU A 1 142 ? 9.952 -1.717 -11.946 1.00 34.32 139 GLU A N 1
ATOM 678 C CA . GLU A 1 142 ? 9.611 -0.454 -12.653 1.00 35.73 139 GLU A CA 1
ATOM 679 C C . GLU A 1 142 ? 8.737 0.438 -11.802 1.00 39.19 139 GLU A C 1
ATOM 680 O O . GLU A 1 142 ? 8.876 1.679 -11.813 1.00 32.90 139 GLU A O 1
ATOM 686 N N . ILE A 1 143 ? 7.828 -0.188 -11.037 1.00 36.14 140 ILE A N 1
ATOM 687 C CA . ILE A 1 143 ? 6.979 0.580 -10.163 1.00 30.90 140 ILE A CA 1
ATOM 688 C C . ILE A 1 143 ? 7.829 1.299 -9.138 1.00 34.03 140 ILE A C 1
ATOM 689 O O . ILE A 1 143 ? 7.573 2.471 -8.797 1.00 35.06 140 ILE A O 1
ATOM 694 N N . ASP A 1 144 ? 8.839 0.591 -8.607 1.00 36.31 141 ASP A N 1
ATOM 695 C CA . ASP A 1 144 ? 9.714 1.204 -7.611 1.00 37.62 141 ASP A CA 1
ATOM 696 C C . ASP A 1 144 ? 10.561 2.326 -8.251 1.00 40.53 141 ASP A C 1
ATOM 697 O O . ASP A 1 144 ? 10.703 3.417 -7.685 1.00 41.21 141 ASP A O 1
ATOM 702 N N . GLU A 1 145 ? 11.064 2.068 -9.446 1.00 42.63 142 GLU A N 1
ATOM 703 C CA . GLU A 1 145 ? 11.849 3.063 -10.184 1.00 44.35 142 GLU A CA 1
ATOM 704 C C . GLU A 1 145 ? 11.050 4.304 -10.598 1.00 46.90 142 GLU A C 1
ATOM 705 O O . GLU A 1 145 ? 11.475 5.425 -10.356 1.00 45.44 142 GLU A O 1
ATOM 711 N N . PHE A 1 146 ? 9.877 4.097 -11.192 1.00 45.31 143 PHE A N 1
ATOM 712 C CA . PHE A 1 146 ? 9.126 5.195 -11.825 1.00 42.11 143 PHE A CA 1
ATOM 713 C C . PHE A 1 146 ? 7.947 5.752 -11.014 1.00 39.29 143 PHE A C 1
ATOM 714 O O . PHE A 1 146 ? 7.406 6.791 -11.356 1.00 40.23 143 PHE A O 1
ATOM 722 N N . ASN A 1 147 ? 7.612 5.074 -9.908 1.00 41.07 144 ASN A N 1
ATOM 723 C CA . ASN A 1 147 ? 6.388 5.249 -9.121 1.00 35.78 144 ASN A CA 1
ATOM 724 C C . ASN A 1 147 ? 5.164 4.664 -9.847 1.00 34.35 144 ASN A C 1
ATOM 725 O O . ASN A 1 147 ? 5.210 4.434 -11.039 1.00 33.55 144 ASN A O 1
ATOM 730 N N . ILE A 1 148 ? 4.087 4.397 -9.096 1.00 30.44 145 ILE A N 1
ATOM 731 C CA . ILE A 1 148 ? 3.034 3.527 -9.595 1.00 30.88 145 ILE A CA 1
ATOM 732 C C . ILE A 1 148 ? 2.183 4.200 -10.672 1.00 26.89 145 ILE A C 1
ATOM 733 O O . ILE A 1 148 ? 1.733 3.553 -11.626 1.00 29.75 145 ILE A O 1
ATOM 738 N N . TYR A 1 149 ? 1.950 5.485 -10.500 1.00 29.37 146 TYR A N 1
ATOM 739 C CA . TYR A 1 149 ? 1.298 6.301 -11.534 1.00 34.05 146 TYR A CA 1
ATOM 740 C C . TYR A 1 149 ? 2.012 6.179 -12.904 1.00 35.26 146 TYR A C 1
ATOM 741 O O . TYR A 1 149 ? 1.402 5.780 -13.903 1.00 33.57 146 TYR A O 1
ATOM 750 N N . LYS A 1 150 ? 3.309 6.437 -12.914 1.00 36.81 147 LYS A N 1
ATOM 751 C CA . LYS A 1 150 ? 4.065 6.456 -14.176 1.00 35.99 147 LYS A CA 1
ATOM 752 C C . LYS A 1 150 ? 4.220 5.051 -14.716 1.00 37.06 147 LYS A C 1
ATOM 753 O O . LYS A 1 150 ? 4.150 4.839 -15.944 1.00 35.54 147 LYS A O 1
ATOM 757 N N . ALA A 1 151 ? 4.418 4.071 -13.813 1.00 33.63 148 ALA A N 1
ATOM 758 C CA . ALA A 1 151 ? 4.497 2.691 -14.223 1.00 32.62 148 ALA A CA 1
ATOM 759 C C . ALA A 1 151 ? 3.207 2.232 -14.901 1.00 31.00 148 ALA A C 1
ATOM 760 O O . ALA A 1 151 ? 3.225 1.392 -15.805 1.00 31.09 148 ALA A O 1
ATOM 762 N N . THR A 1 152 ? 2.086 2.736 -14.403 1.00 30.02 149 THR A N 1
ATOM 763 C CA . THR A 1 152 ? 0.787 2.460 -15.001 1.00 33.60 149 THR A CA 1
ATOM 764 C C . THR A 1 152 ? 0.710 3.022 -16.438 1.00 29.77 149 THR A C 1
ATOM 765 O O . THR A 1 152 ? 0.216 2.359 -17.323 1.00 31.12 149 THR A O 1
ATOM 769 N N . GLN A 1 153 ? 1.205 4.239 -16.639 1.00 31.26 150 GLN A N 1
ATOM 770 C CA . GLN A 1 153 ? 1.315 4.808 -18.009 1.00 37.77 150 GLN A CA 1
ATOM 771 C C . GLN A 1 153 ? 2.183 3.921 -18.925 1.00 33.61 150 GLN A C 1
ATOM 772 O O . GLN A 1 153 ? 1.793 3.622 -20.051 1.00 36.15 150 GLN A O 1
ATOM 778 N N . ILE A 1 154 ? 3.295 3.414 -18.403 1.00 35.06 151 ILE A N 1
ATOM 779 C CA . ILE A 1 154 ? 4.157 2.508 -19.197 1.00 34.31 151 ILE A CA 1
ATOM 780 C C . ILE A 1 154 ? 3.408 1.249 -19.553 1.00 36.31 151 ILE A C 1
ATOM 781 O O . ILE A 1 154 ? 3.446 0.789 -20.688 1.00 40.91 151 ILE A O 1
ATOM 786 N N . ALA A 1 155 ? 2.651 0.704 -18.596 1.00 36.60 152 ALA A N 1
ATOM 787 C CA . ALA A 1 155 ? 1.887 -0.500 -18.839 1.00 30.78 152 ALA A CA 1
ATOM 788 C C . ALA A 1 155 ? 0.817 -0.275 -19.911 1.00 29.28 152 ALA A C 1
ATOM 789 O O . ALA A 1 155 ? 0.640 -1.108 -20.796 1.00 31.42 152 ALA A O 1
ATOM 791 N N . MET A 1 156 ? 0.111 0.825 -19.824 1.00 28.19 153 MET A N 1
ATOM 792 C CA . MET A 1 156 ? -0.950 1.112 -20.791 1.00 33.46 153 MET A CA 1
ATOM 793 C C . MET A 1 156 ? -0.385 1.258 -22.244 1.00 36.31 153 MET A C 1
ATOM 794 O O . MET A 1 156 ? -0.918 0.685 -23.175 1.00 33.89 153 MET A O 1
ATOM 799 N N . GLN A 1 157 ? 0.713 1.985 -22.391 1.00 40.81 154 GLN A N 1
ATOM 800 C CA . GLN A 1 157 ? 1.359 2.118 -23.705 1.00 42.90 154 GLN A CA 1
ATOM 801 C C . GLN A 1 157 ? 1.902 0.784 -24.209 1.00 42.38 154 GLN A C 1
ATOM 802 O O . GLN A 1 157 ? 1.786 0.459 -25.405 1.00 45.87 154 GLN A O 1
ATOM 808 N N . ARG A 1 158 ? 2.460 -0.012 -23.318 1.00 39.67 155 ARG A N 1
ATOM 809 C CA . ARG A 1 158 ? 2.872 -1.362 -23.715 1.00 38.44 155 ARG A CA 1
ATOM 810 C C . ARG A 1 158 ? 1.710 -2.177 -24.252 1.00 41.78 155 ARG A C 1
ATOM 811 O O . ARG A 1 158 ? 1.877 -3.000 -25.184 1.00 40.57 155 ARG A O 1
ATOM 819 N N . ALA A 1 159 ? 0.531 -1.969 -23.648 1.00 37.45 156 ALA A N 1
ATOM 820 C CA . ALA A 1 159 ? -0.682 -2.605 -24.100 1.00 34.56 156 ALA A CA 1
ATOM 821 C C . ALA A 1 159 ? -1.042 -2.129 -25.509 1.00 36.13 156 ALA A C 1
ATOM 822 O O . ALA A 1 159 ? -1.457 -2.927 -26.363 1.00 35.92 156 ALA A O 1
ATOM 824 N N . ILE A 1 160 ? -0.902 -0.840 -25.743 1.00 37.83 157 ILE A N 1
ATOM 825 C CA . ILE A 1 160 ? -1.187 -0.293 -27.085 1.00 42.79 157 ILE A CA 1
ATOM 826 C C . ILE A 1 160 ? -0.230 -0.885 -28.150 1.00 43.78 157 ILE A C 1
ATOM 827 O O . ILE A 1 160 ? -0.678 -1.350 -29.186 1.00 48.20 157 ILE A O 1
ATOM 832 N N . ASP A 1 161 ? 1.058 -0.940 -27.831 1.00 44.88 158 ASP A N 1
ATOM 833 C CA . ASP A 1 161 ? 2.081 -1.433 -28.780 1.00 48.00 158 ASP A CA 1
ATOM 834 C C . ASP A 1 161 ? 1.919 -2.873 -29.203 1.00 47.57 158 ASP A C 1
ATOM 835 O O . ASP A 1 161 ? 2.449 -3.279 -30.234 1.00 48.28 158 ASP A O 1
ATOM 840 N N . GLY A 1 162 ? 1.187 -3.654 -28.422 1.00 42.59 159 GLY A N 1
ATOM 841 C CA . GLY A 1 162 ? 1.061 -5.083 -28.684 1.00 39.25 159 GLY A CA 1
ATOM 842 C C . GLY A 1 162 ? -0.189 -5.392 -29.483 1.00 44.30 159 GLY A C 1
ATOM 843 O O . GLY A 1 162 ? -0.456 -6.553 -29.777 1.00 44.70 159 GLY A O 1
ATOM 844 N N . LEU A 1 163 ? -0.939 -4.348 -29.832 1.00 41.38 160 LEU A N 1
ATOM 845 C CA . LEU A 1 163 ? -2.174 -4.522 -30.583 1.00 48.76 160 LEU A CA 1
ATOM 846 C C . LEU A 1 163 ? -1.874 -4.861 -32.056 1.00 53.51 160 LEU A C 1
ATOM 847 O O . LEU A 1 163 ? -0.970 -4.269 -32.638 1.00 51.38 160 LEU A O 1
ATOM 852 N N . SER A 1 164 ? -2.613 -5.802 -32.638 1.00 50.48 161 SER A N 1
ATOM 853 C CA . SER A 1 164 ? -2.465 -6.115 -34.074 1.00 57.37 161 SER A CA 1
ATOM 854 C C . SER A 1 164 ? -2.801 -4.892 -34.934 1.00 59.81 161 SER A C 1
ATOM 855 O O . SER A 1 164 ? -2.312 -4.786 -36.048 1.00 58.81 161 SER A O 1
ATOM 858 N N . VAL A 1 165 ? -3.644 -4.003 -34.400 1.00 59.40 162 VAL A N 1
ATOM 859 C CA . VAL A 1 165 ? -4.145 -2.847 -35.133 1.00 59.33 162 VAL A CA 1
ATOM 860 C C . VAL A 1 165 ? -3.902 -1.579 -34.317 1.00 60.94 162 VAL A C 1
ATOM 861 O O . VAL A 1 165 ? -4.346 -1.483 -33.157 1.00 68.90 162 VAL A O 1
ATOM 865 N N . GLN A 1 166 ? -3.203 -0.606 -34.899 1.00 58.58 163 GLN A N 1
ATOM 866 C CA . GLN A 1 166 ? -2.988 0.676 -34.241 1.00 57.72 163 GLN A CA 1
ATOM 867 C C . GLN A 1 166 ? -4.343 1.403 -34.122 1.00 51.16 163 GLN A C 1
ATOM 868 O O . GLN A 1 166 ? -5.028 1.604 -35.112 1.00 50.37 163 GLN A O 1
ATOM 874 N N . PRO A 1 167 ? -4.730 1.780 -32.895 1.00 47.51 164 PRO A N 1
ATOM 875 C CA . PRO A 1 167 ? -5.957 2.553 -32.692 1.00 47.67 164 PRO A CA 1
ATOM 876 C C . PRO A 1 167 ? -5.844 4.001 -33.209 1.00 43.25 164 PRO A C 1
ATOM 877 O O . PRO A 1 167 ? -4.754 4.528 -33.261 1.00 48.44 164 PRO A O 1
ATOM 881 N N . THR A 1 168 ? -6.965 4.622 -33.539 1.00 41.52 165 THR A N 1
ATOM 882 C CA . THR A 1 168 ? -6.972 6.059 -33.873 1.00 46.36 165 THR A CA 1
ATOM 883 C C . THR A 1 168 ? -7.409 6.895 -32.679 1.00 46.15 165 THR A C 1
ATOM 884 O O . THR A 1 168 ? -7.069 8.069 -32.586 1.00 43.15 165 THR A O 1
ATOM 888 N N . HIS A 1 169 ? -8.178 6.278 -31.770 1.00 45.05 166 HIS A N 1
ATOM 889 C CA . HIS A 1 169 ? -8.706 6.952 -30.591 1.00 42.07 166 HIS A CA 1
ATOM 890 C C . HIS A 1 169 ? -8.627 6.022 -29.324 1.00 41.59 166 HIS A C 1
ATOM 891 O O . HIS A 1 169 ? -8.831 4.813 -29.407 1.00 36.18 166 HIS A O 1
ATOM 898 N N . LEU A 1 170 ? -8.386 6.607 -28.157 1.00 38.90 167 LEU A N 1
ATOM 899 C CA . LEU A 1 170 ? -8.319 5.854 -26.906 1.00 35.90 167 LEU A CA 1
ATOM 900 C C . LEU A 1 170 ? -9.410 6.293 -25.916 1.00 32.02 167 LEU A C 1
ATOM 901 O O . LEU A 1 170 ? -9.599 7.472 -25.683 1.00 35.30 167 LEU A O 1
ATOM 906 N N . LEU A 1 171 ? -10.123 5.349 -25.333 1.00 29.61 168 LEU A N 1
ATOM 907 C CA . LEU A 1 171 ? -10.970 5.627 -24.170 1.00 28.91 168 LEU A CA 1
ATOM 908 C C . LEU A 1 171 ? -10.232 5.046 -22.970 1.00 31.79 168 LEU A C 1
ATOM 909 O O . LEU A 1 171 ? -9.924 3.868 -22.954 1.00 32.52 168 LEU A O 1
ATOM 914 N N . ILE A 1 172 ? -9.923 5.871 -21.970 1.00 29.85 169 ILE A N 1
ATOM 915 C CA . ILE A 1 172 ? -9.072 5.443 -20.895 1.00 31.05 169 ILE A CA 1
ATOM 916 C C . ILE A 1 172 ? -9.732 5.703 -19.539 1.00 34.11 169 ILE A C 1
ATOM 917 O O . ILE A 1 172 ? -10.363 6.755 -19.341 1.00 31.94 169 ILE A O 1
ATOM 922 N N . ASP A 1 173 ? -9.600 4.710 -18.640 1.00 29.31 170 ASP A N 1
ATOM 923 C CA . ASP A 1 173 ? -10.006 4.856 -17.246 1.00 34.42 170 ASP A CA 1
ATOM 924 C C . ASP A 1 173 ? -9.038 5.722 -16.409 1.00 33.62 170 ASP A C 1
ATOM 925 O O . ASP A 1 173 ? -7.942 5.280 -16.064 1.00 37.31 170 ASP A O 1
ATOM 930 N N . ALA A 1 174 ? -9.462 6.942 -16.108 1.00 35.35 171 ALA A N 1
ATOM 931 C CA . ALA A 1 174 ? -8.769 7.859 -15.186 1.00 37.82 171 ALA A CA 1
ATOM 932 C C . ALA A 1 174 ? -7.275 7.984 -15.423 1.00 42.01 171 ALA A C 1
ATOM 933 O O . ALA A 1 174 ? -6.480 7.819 -14.516 1.00 46.31 171 ALA A O 1
ATOM 935 N N . MET A 1 175 ? -6.884 8.247 -16.663 1.00 42.78 172 MET A N 1
ATOM 936 C CA . MET A 1 175 ? -5.464 8.400 -17.005 1.00 40.77 172 MET A CA 1
ATOM 937 C C . MET A 1 175 ? -5.297 9.104 -18.349 1.00 35.97 172 MET A C 1
ATOM 938 O O . MET A 1 175 ? -6.023 8.830 -19.273 1.00 32.16 172 MET A O 1
ATOM 943 N N . THR A 1 176 ? -4.309 9.984 -18.442 1.00 39.89 173 THR A N 1
ATOM 944 C CA . THR A 1 176 ? -3.861 10.541 -19.715 1.00 35.34 173 THR A CA 1
ATOM 945 C C . THR A 1 176 ? -2.510 9.983 -20.046 1.00 38.80 173 THR A C 1
ATOM 946 O O . THR A 1 176 ? -1.691 9.765 -19.147 1.00 43.00 173 THR A O 1
ATOM 950 N N . LEU A 1 177 ? -2.290 9.709 -21.335 1.00 36.85 174 LEU A N 1
ATOM 951 C CA . LEU A 1 177 ? -1.032 9.214 -21.858 1.00 40.54 174 LEU A CA 1
ATOM 952 C C . LEU A 1 177 ? -0.387 10.247 -22.807 1.00 47.50 174 LEU A C 1
ATOM 953 O O . LEU A 1 177 ? -1.042 10.744 -23.712 1.00 42.58 174 LEU A O 1
ATOM 958 N N . ASP A 1 178 ? 0.898 10.525 -22.593 1.00 56.83 175 ASP A N 1
ATOM 959 C CA . ASP A 1 178 ? 1.648 11.463 -23.424 1.00 61.05 175 ASP A CA 1
ATOM 960 C C . ASP A 1 178 ? 1.567 11.119 -24.906 1.00 59.55 175 ASP A C 1
ATOM 961 O O . ASP A 1 178 ? 1.826 11.958 -25.749 1.00 80.48 175 ASP A O 1
ATOM 963 N N . ASN A 1 179 ? 1.255 9.901 -25.272 1.00 65.46 176 ASN A N 1
ATOM 964 C CA . ASN A 1 179 ? 1.340 9.655 -26.679 1.00 56.23 176 ASN A CA 1
ATOM 965 C C . ASN A 1 179 ? 0.478 10.623 -27.429 1.00 66.34 176 ASN A C 1
ATOM 966 O O . ASN A 1 179 ? -0.446 11.236 -26.897 1.00 73.69 176 ASN A O 1
ATOM 971 N N . ALA A 1 180 ? 0.764 10.709 -28.699 1.00 62.58 177 ALA A N 1
ATOM 972 C CA . ALA A 1 180 ? 0.132 11.740 -29.562 1.00 64.95 177 ALA A CA 1
ATOM 973 C C . ALA A 1 180 ?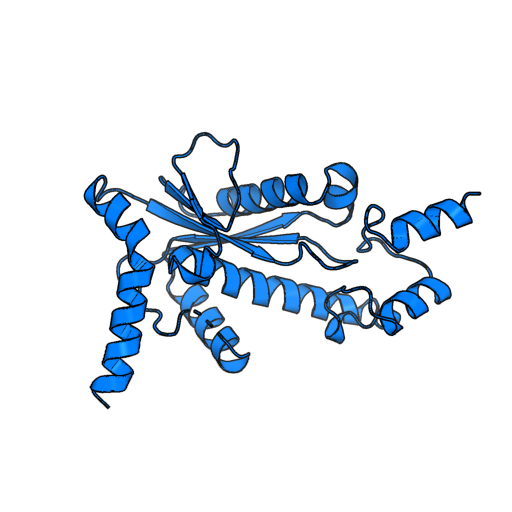 -1.332 11.531 -30.007 1.00 62.12 177 ALA A C 1
ATOM 974 O O . ALA A 1 180 ? -1.891 12.341 -30.761 1.00 63.64 177 ALA A O 1
ATOM 976 N N . LEU A 1 181 ? -1.963 10.482 -29.501 1.00 59.59 178 LEU A N 1
ATOM 977 C CA . LEU A 1 181 ? -3.351 10.169 -29.837 1.00 52.77 178 LEU A CA 1
ATOM 978 C C . LEU A 1 181 ? -4.528 10.908 -29.190 1.00 43.90 178 LEU A C 1
ATOM 979 O O . LEU A 1 181 ? -4.431 11.367 -28.057 1.00 47.73 178 LEU A O 1
ATOM 984 N N . PRO A 1 182 ? -5.614 11.103 -29.955 1.00 40.54 179 PRO A N 1
ATOM 985 C CA . PRO A 1 182 ? -6.822 11.638 -29.340 1.00 41.03 179 PRO A CA 1
ATOM 986 C C . PRO A 1 182 ? -7.375 10.638 -28.333 1.00 40.16 179 PRO A C 1
ATOM 987 O O . PRO A 1 182 ? -7.328 9.412 -28.576 1.00 38.05 179 PRO A O 1
ATOM 991 N N . GLN A 1 183 ? -7.850 11.144 -27.201 1.00 40.06 180 GLN A N 1
ATOM 992 C CA . GLN A 1 183 ? -8.199 10.232 -26.118 1.00 39.37 180 GLN A CA 1
ATOM 993 C C . GLN A 1 183 ? -9.141 10.911 -25.177 1.00 42.49 180 GLN A C 1
ATOM 994 O O . GLN A 1 183 ? -9.187 12.176 -25.077 1.00 37.24 180 GLN A O 1
ATOM 1000 N N . VAL A 1 184 ? -9.910 10.079 -24.489 1.00 35.20 181 VAL A N 1
ATOM 1001 C CA . VAL A 1 184 ? -10.840 10.585 -23.462 1.00 32.37 181 VAL A CA 1
ATOM 1002 C C . VAL A 1 184 ? -10.504 9.795 -22.172 1.00 34.19 181 VAL A C 1
ATOM 1003 O O . VAL A 1 184 ? -10.628 8.585 -22.135 1.00 37.34 181 VAL A O 1
ATOM 1007 N N . SER A 1 185 ? -10.077 10.518 -21.146 1.00 31.94 182 SER A N 1
ATOM 1008 C CA . SER A 1 185 ? -9.932 10.007 -19.824 1.00 35.13 182 SER A CA 1
ATOM 1009 C C . SER A 1 185 ? -11.251 10.110 -19.097 1.00 28.63 182 SER A C 1
ATOM 1010 O O . SER A 1 185 ? -11.830 11.174 -18.985 1.00 30.75 182 SER A O 1
ATOM 1013 N N . LEU A 1 186 ? -11.699 8.988 -18.557 1.00 31.09 183 LEU A N 1
ATOM 1014 C CA . LEU A 1 186 ? -12.988 8.927 -17.880 1.00 30.28 183 LEU A CA 1
ATOM 1015 C C . LEU A 1 186 ? -12.873 8.357 -16.504 1.00 31.83 183 LEU A C 1
ATOM 1016 O O . LEU A 1 186 ? -12.269 7.317 -16.288 1.00 30.81 183 LEU A O 1
ATOM 1021 N N . ILE A 1 187 ? -13.470 9.066 -15.561 1.00 32.30 184 ILE A N 1
ATOM 1022 C CA . ILE A 1 187 ? -13.633 8.627 -14.226 1.00 36.00 184 ILE A CA 1
ATOM 1023 C C . ILE A 1 187 ? -14.616 7.473 -14.195 1.00 36.01 184 ILE A C 1
ATOM 1024 O O . ILE A 1 187 ? -15.697 7.549 -14.811 1.00 33.54 184 ILE A O 1
ATOM 1029 N N . LYS A 1 188 ? -14.229 6.395 -13.483 1.00 31.13 185 LYS A N 1
ATOM 1030 C CA . LYS A 1 188 ? -15.019 5.202 -13.436 1.00 29.98 185 LYS A CA 1
ATOM 1031 C C . LYS A 1 188 ? -15.311 4.750 -14.856 1.00 30.34 185 LYS A C 1
ATOM 1032 O O . LYS A 1 188 ? -16.433 4.419 -15.200 1.00 34.73 185 LYS A O 1
ATOM 1038 N N . GLY A 1 189 ? -14.266 4.775 -15.676 1.00 30.92 186 GLY A N 1
ATOM 1039 C CA . GLY A 1 189 ? -14.356 4.443 -17.066 1.00 31.56 186 GLY A CA 1
ATOM 1040 C C . GLY A 1 189 ? -14.980 3.108 -17.372 1.00 34.42 186 GLY A C 1
ATOM 1041 O O . GLY A 1 189 ? -15.683 2.984 -18.388 1.00 30.43 186 GLY A O 1
ATOM 1042 N N . ASP A 1 190 ? -14.735 2.106 -16.509 1.00 33.78 187 ASP A N 1
ATOM 1043 C CA . ASP A 1 190 ? -15.274 0.770 -16.722 1.00 33.81 187 ASP A CA 1
ATOM 1044 C C . ASP A 1 190 ? -16.782 0.723 -16.573 1.00 30.34 187 ASP A C 1
ATOM 1045 O O . ASP A 1 190 ? -17.413 -0.198 -17.040 1.00 34.14 187 ASP A O 1
ATOM 1050 N N . ALA A 1 191 ? -17.391 1.727 -15.957 1.00 34.35 18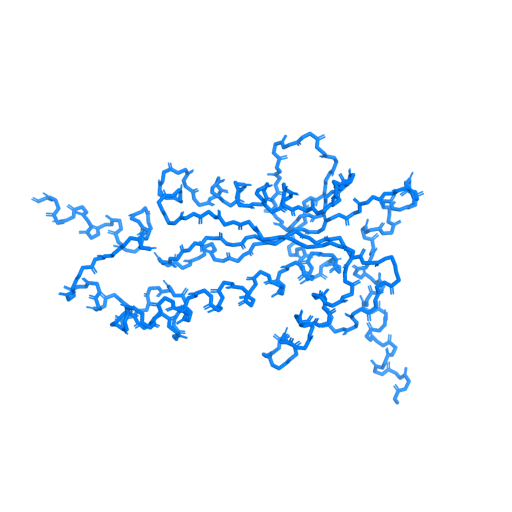8 ALA A N 1
ATOM 1051 C CA . ALA A 1 191 ? -18.847 1.753 -15.887 1.00 32.93 188 ALA A CA 1
ATOM 1052 C C . ALA A 1 191 ? -19.439 2.622 -17.009 1.00 35.58 188 ALA A C 1
ATOM 1053 O O . ALA A 1 191 ? -20.649 2.615 -17.217 1.00 38.64 188 ALA A O 1
ATOM 1055 N N . ARG A 1 192 ? -18.602 3.380 -17.698 1.00 35.75 189 ARG A N 1
ATOM 1056 C CA . ARG A 1 192 ? -19.079 4.381 -18.655 1.00 36.29 189 ARG A CA 1
ATOM 1057 C C . ARG A 1 192 ? -18.909 3.908 -20.117 1.00 34.00 189 ARG A C 1
ATOM 1058 O O . ARG A 1 192 ? -19.585 4.404 -20.988 1.00 35.82 189 ARG A O 1
ATOM 1066 N N . SER A 1 193 ? -17.983 2.965 -20.363 1.00 30.33 190 SER A N 1
ATOM 1067 C CA . SER A 1 193 ? -17.601 2.561 -21.642 1.00 27.54 190 SER A CA 1
ATOM 1068 C C . SER A 1 193 ? -17.395 1.027 -21.748 1.00 31.43 190 SER A C 1
ATOM 1069 O O . SER A 1 193 ? -16.625 0.408 -20.990 1.00 24.71 190 SER A O 1
ATOM 1072 N N . VAL A 1 194 ? -18.083 0.451 -22.731 1.00 26.83 191 VAL A N 1
ATOM 1073 C CA . VAL A 1 194 ? -18.001 -0.936 -23.052 1.00 27.86 191 VAL A CA 1
ATOM 1074 C C . VAL A 1 194 ? -16.561 -1.312 -23.411 1.00 29.75 191 VAL A C 1
ATOM 1075 O O . VAL A 1 194 ? -16.083 -2.379 -22.998 1.00 27.62 191 VAL A O 1
ATOM 1079 N N . SER A 1 195 ? -15.845 -0.443 -24.124 1.00 25.84 192 SER A N 1
ATOM 1080 C CA . SER A 1 195 ? -14.478 -0.749 -24.518 1.00 27.48 192 SER A CA 1
ATOM 1081 C C . SER A 1 195 ? -13.587 -0.815 -23.280 1.00 29.37 192 SER A C 1
ATOM 1082 O O . SER A 1 195 ? -12.714 -1.684 -23.181 1.00 25.12 192 SER A O 1
ATOM 1085 N N . ILE A 1 196 ? -13.814 0.098 -22.344 1.00 30.78 193 ILE A N 1
ATOM 1086 C CA . ILE A 1 196 ? -13.012 0.135 -21.133 1.00 28.82 193 ILE A CA 1
ATOM 1087 C C . ILE A 1 196 ? -13.391 -1.026 -20.194 1.00 26.93 193 ILE A C 1
ATOM 1088 O O . ILE A 1 196 ? -12.516 -1.658 -19.626 1.00 28.18 193 ILE A O 1
ATOM 1093 N N . ALA A 1 197 ? -14.673 -1.310 -20.070 1.00 27.64 194 ALA A N 1
ATOM 1094 C CA . ALA A 1 197 ? -15.125 -2.410 -19.207 1.00 32.02 194 ALA A CA 1
ATOM 1095 C C . ALA A 1 197 ? -14.540 -3.740 -19.680 1.00 35.33 194 ALA A C 1
ATOM 1096 O O . ALA A 1 197 ? -14.150 -4.595 -18.857 1.00 31.23 194 ALA A O 1
ATOM 1098 N N . ALA A 1 198 ? -14.427 -3.900 -20.999 1.00 36.27 195 ALA A N 1
ATOM 1099 C CA . ALA A 1 198 ? -13.871 -5.126 -21.566 1.00 34.71 195 ALA A CA 1
ATOM 1100 C C . ALA A 1 198 ? -12.403 -5.225 -21.164 1.00 32.88 195 ALA A C 1
ATOM 1101 O O . ALA A 1 198 ? -11.941 -6.265 -20.727 1.00 29.96 195 ALA A O 1
ATOM 1103 N N . ALA A 1 199 ? -11.690 -4.129 -21.337 1.00 27.26 196 ALA A N 1
ATOM 1104 C CA . ALA A 1 199 ? -10.315 -4.064 -20.998 1.00 27.81 196 ALA A CA 1
ATOM 1105 C C . ALA A 1 199 ? -10.077 -4.409 -19.507 1.00 31.58 196 ALA A C 1
ATOM 1106 O O . ALA A 1 199 ? -9.150 -5.165 -19.218 1.00 24.57 196 ALA A O 1
ATOM 1108 N N . SER A 1 200 ? -10.902 -3.876 -18.583 1.00 29.55 197 SER A N 1
ATOM 1109 C CA . SER A 1 200 ? -10.675 -4.118 -17.180 1.00 33.97 197 SER A CA 1
ATOM 1110 C C . SER A 1 200 ? -10.936 -5.584 -16.798 1.00 32.86 197 SER A C 1
ATOM 1111 O O . SER A 1 200 ? -10.276 -6.134 -15.947 1.00 30.05 197 SER A O 1
ATOM 1114 N N . ILE A 1 201 ? -11.929 -6.197 -17.423 1.00 31.48 198 ILE A N 1
ATOM 1115 C CA . ILE A 1 201 ? -12.206 -7.589 -17.199 1.00 28.41 198 ILE A CA 1
ATOM 1116 C C . ILE A 1 201 ? -11.061 -8.436 -17.619 1.00 30.35 198 ILE A C 1
ATOM 1117 O O . ILE A 1 201 ? -10.602 -9.292 -16.858 1.00 28.94 198 ILE A O 1
ATOM 1122 N N . MET A 1 202 ? -10.556 -8.191 -18.830 1.00 29.61 199 MET A N 1
ATOM 1123 C CA . MET A 1 202 ? -9.449 -8.977 -19.349 1.00 29.33 199 MET A CA 1
ATOM 1124 C C . MET A 1 202 ? -8.151 -8.777 -18.549 1.00 30.82 199 MET A C 1
ATOM 1125 O O . MET A 1 202 ? -7.391 -9.730 -18.335 1.00 29.29 199 MET A O 1
ATOM 1130 N N . ALA A 1 203 ? -7.896 -7.542 -18.127 1.00 28.23 200 ALA A N 1
ATOM 1131 C CA . ALA A 1 203 ? -6.753 -7.216 -17.268 1.00 26.62 200 ALA A CA 1
ATOM 1132 C C . ALA A 1 203 ? -6.826 -7.962 -15.938 1.00 25.85 200 ALA A C 1
ATOM 1133 O O . ALA A 1 203 ? -5.856 -8.548 -15.502 1.00 29.73 200 ALA A O 1
ATOM 1135 N N . LYS A 1 204 ? -8.008 -7.970 -15.332 1.00 28.29 201 LYS A N 1
ATOM 1136 C CA . LYS A 1 204 ? -8.282 -8.637 -14.097 1.00 26.86 201 LYS A CA 1
ATOM 1137 C C . LYS A 1 204 ? -7.940 -10.131 -14.139 1.00 31.28 201 LYS A C 1
ATOM 1138 O O . LYS A 1 204 ? -7.160 -10.635 -13.293 1.00 25.32 201 LYS A O 1
ATOM 1144 N N . VAL A 1 205 ? -8.540 -10.867 -15.087 1.00 29.95 202 VAL A N 1
ATOM 1145 C CA . VAL A 1 205 ? -8.273 -12.291 -15.204 1.00 29.09 202 VAL A CA 1
ATOM 1146 C C . VAL A 1 205 ? -6.783 -12.563 -15.389 1.00 32.39 202 VAL A C 1
ATOM 1147 O O . VAL A 1 205 ? -6.218 -13.485 -14.769 1.00 28.19 202 VAL A O 1
ATOM 1151 N N . PHE A 1 206 ? -6.141 -11.763 -16.240 1.00 30.07 203 PHE A N 1
ATOM 1152 C CA . PHE A 1 206 ? -4.710 -11.932 -16.459 1.00 33.08 203 PHE A CA 1
ATOM 1153 C C . PHE A 1 206 ? -3.884 -11.738 -15.181 1.00 33.10 203 PHE A C 1
ATOM 1154 O O . PHE A 1 206 ? -3.027 -12.554 -14.847 1.00 33.31 203 PHE A O 1
ATOM 1162 N N . ARG A 1 207 ? -4.133 -10.639 -14.470 1.00 32.90 204 ARG A N 1
ATOM 1163 C CA . ARG A 1 207 ? -3.356 -10.386 -13.262 1.00 30.99 204 ARG A CA 1
ATOM 1164 C C . ARG A 1 207 ? -3.598 -11.468 -12.171 1.00 29.47 204 ARG A C 1
ATOM 1165 O O . ARG A 1 207 ? -2.646 -11.933 -11.524 1.00 33.30 204 ARG A O 1
ATOM 1173 N N . ASP A 1 208 ? -4.859 -11.824 -11.965 1.00 25.38 205 ASP A N 1
ATOM 1174 C CA . ASP A 1 208 ? -5.194 -12.907 -11.037 1.00 29.73 205 ASP A CA 1
ATOM 1175 C C . ASP A 1 208 ? -4.526 -14.265 -11.401 1.00 32.41 205 ASP A C 1
ATOM 1176 O O . ASP A 1 208 ? -3.978 -14.927 -10.515 1.00 30.09 205 ASP A O 1
ATOM 1181 N N . ASP A 1 209 ? -4.562 -14.647 -12.682 1.00 30.08 206 ASP A N 1
ATOM 1182 C CA . ASP A 1 209 ? -3.847 -15.842 -13.158 1.00 34.83 206 ASP A CA 1
ATOM 1183 C C . ASP A 1 209 ? -2.346 -15.717 -12.874 1.00 32.61 206 ASP A C 1
ATOM 1184 O O . ASP A 1 209 ? -1.734 -16.658 -12.377 1.00 30.65 206 ASP A O 1
ATOM 1189 N N . TYR A 1 210 ? -1.788 -14.552 -13.175 1.00 29.44 207 TYR A N 1
ATOM 1190 C CA . TYR A 1 210 ? -0.382 -14.284 -12.927 1.00 30.87 207 TYR A CA 1
ATOM 1191 C C . TYR A 1 210 ? -0.022 -14.529 -11.429 1.00 34.32 207 TYR A C 1
ATOM 1192 O O . TYR A 1 210 ? 0.948 -15.212 -11.124 1.00 40.21 207 TYR A O 1
ATOM 1201 N N . MET A 1 211 ? -0.791 -13.949 -10.533 1.00 30.07 208 MET A N 1
ATOM 1202 C CA . MET A 1 211 ? -0.520 -14.035 -9.111 1.00 31.30 208 MET A CA 1
ATOM 1203 C C . MET A 1 211 ? -0.740 -15.465 -8.602 1.00 36.28 208 MET A C 1
ATOM 1204 O O . MET A 1 211 ? -0.080 -15.912 -7.671 1.00 29.26 208 MET A O 1
ATOM 1209 N N . THR A 1 212 ? -1.672 -16.173 -9.230 1.00 33.81 209 THR A N 1
ATOM 1210 C CA . THR A 1 212 ? -1.899 -17.562 -8.937 1.00 36.89 209 THR A CA 1
ATOM 1211 C C . THR A 1 212 ? -0.692 -18.400 -9.353 1.00 36.96 209 THR A C 1
ATOM 1212 O O . THR A 1 212 ? -0.254 -19.270 -8.572 1.00 36.53 209 THR A O 1
ATOM 1216 N N . GLN A 1 213 ? -0.134 -18.124 -10.524 1.00 34.99 210 GLN A N 1
ATOM 1217 C CA . GLN A 1 213 ? 1.092 -18.813 -10.959 1.00 40.05 210 GLN A CA 1
ATOM 1218 C C . GLN A 1 213 ? 2.207 -18.519 -9.930 1.00 42.68 210 GLN A C 1
ATOM 1219 O O . GLN A 1 213 ? 2.923 -19.421 -9.496 1.00 41.40 210 GLN A O 1
ATOM 1225 N N . LEU A 1 214 ? 2.312 -17.250 -9.535 1.00 40.66 211 LEU A N 1
ATOM 1226 C CA . LEU A 1 214 ? 3.331 -16.822 -8.602 1.00 37.79 211 LEU A CA 1
ATOM 1227 C C . LEU A 1 214 ? 3.285 -17.598 -7.290 1.00 38.38 211 LEU A C 1
ATOM 1228 O O . LEU A 1 214 ? 4.314 -17.991 -6.765 1.00 40.77 211 LEU A O 1
ATOM 1233 N N . SER A 1 215 ? 2.084 -17.842 -6.784 1.00 40.11 212 SER A N 1
ATOM 1234 C CA . SER A 1 215 ? 1.895 -18.496 -5.487 1.00 44.01 212 SER A CA 1
ATOM 1235 C C . SER A 1 215 ? 2.391 -19.963 -5.479 1.00 52.11 212 SER A C 1
ATOM 1236 O O . SER A 1 215 ? 2.659 -20.528 -4.422 1.00 52.97 212 SER A O 1
ATOM 1239 N N . LYS A 1 216 ? 2.504 -20.563 -6.654 1.00 45.83 213 LYS A N 1
ATOM 1240 C CA . LYS A 1 216 ? 3.062 -21.891 -6.771 1.00 48.16 213 LYS A CA 1
ATOM 1241 C C . LYS A 1 216 ? 4.562 -21.905 -6.440 1.00 50.20 213 LYS A C 1
ATOM 1242 O O . LYS A 1 216 ? 5.020 -22.774 -5.691 1.00 46.93 213 LYS A O 1
ATOM 1248 N N . ASP A 1 217 ? 5.300 -20.933 -6.974 1.00 43.02 214 ASP A N 1
ATOM 1249 C CA . ASP A 1 217 ? 6.722 -20.820 -6.695 1.00 46.26 214 ASP A CA 1
ATOM 1250 C C . ASP A 1 217 ? 7.046 -20.157 -5.353 1.00 45.67 214 ASP A C 1
ATOM 1251 O O . ASP A 1 217 ? 8.162 -20.260 -4.883 1.00 50.14 214 ASP A O 1
ATOM 1256 N N . TYR A 1 218 ? 6.083 -19.454 -4.767 1.00 44.77 215 TYR A N 1
ATOM 1257 C CA . TYR A 1 218 ? 6.300 -18.704 -3.520 1.00 38.41 215 TYR A CA 1
ATOM 1258 C C . TYR A 1 218 ? 5.073 -18.834 -2.615 1.00 36.59 215 TYR A C 1
ATOM 1259 O O . TYR A 1 218 ? 4.364 -17.876 -2.420 1.00 37.55 215 TYR A O 1
ATOM 1268 N N . PRO A 1 219 ? 4.822 -20.040 -2.075 1.00 37.77 216 PRO A N 1
ATOM 1269 C CA . PRO A 1 219 ? 3.576 -20.349 -1.387 1.00 36.31 216 PRO A CA 1
ATOM 1270 C C . PRO A 1 219 ? 3.369 -19.588 -0.080 1.00 36.85 216 PRO A C 1
ATOM 1271 O O . PRO A 1 219 ? 2.250 -19.405 0.381 1.00 38.01 216 PRO A O 1
ATOM 1275 N N . GLU A 1 220 ? 4.460 -19.186 0.519 1.00 38.05 217 GLU A N 1
ATOM 1276 C CA . GLU A 1 220 ? 4.462 -18.596 1.870 1.00 41.22 217 GLU A CA 1
ATOM 1277 C C . GLU A 1 220 ? 3.680 -17.300 1.969 1.00 35.75 217 GLU A C 1
ATOM 1278 O O . GLU A 1 220 ? 3.022 -17.075 2.941 1.00 33.42 217 GLU A O 1
ATOM 1284 N N . TYR A 1 221 ? 3.747 -16.465 0.928 1.00 36.29 218 TYR A N 1
ATOM 1285 C CA . TYR A 1 221 ? 3.124 -15.132 0.959 1.00 32.66 218 TYR A CA 1
ATOM 1286 C C . TYR A 1 221 ? 1.610 -15.125 0.817 1.00 34.04 218 TYR A C 1
ATOM 1287 O O . TYR A 1 221 ? 0.976 -14.150 1.203 1.00 30.34 218 TYR A O 1
ATOM 1296 N N . GLY A 1 222 ? 1.014 -16.205 0.295 1.00 35.53 219 GLY A N 1
ATOM 1297 C CA . GLY A 1 222 ? -0.434 -16.321 0.197 1.00 32.77 219 GLY A CA 1
ATOM 1298 C C . GLY A 1 222 ? -0.999 -15.604 -1.045 1.00 32.01 219 GLY A C 1
ATOM 1299 O O . GLY A 1 222 ? -2.146 -15.207 -1.049 1.00 31.42 219 GLY A O 1
ATOM 1300 N N . PHE A 1 223 ? -0.178 -15.464 -2.075 1.00 27.92 220 PHE A N 1
ATOM 1301 C CA . PHE A 1 223 ? -0.509 -14.736 -3.291 1.00 32.81 220 PHE A CA 1
ATOM 1302 C C . PHE A 1 223 ? -1.814 -15.175 -3.973 1.00 39.02 220 PHE A C 1
ATOM 1303 O O . PHE A 1 223 ? -2.554 -14.338 -4.510 1.00 34.44 220 PHE A O 1
ATOM 1311 N N . GLU A 1 224 ? -2.090 -16.476 -3.938 1.00 41.70 221 GLU A N 1
ATOM 1312 C CA . GLU A 1 224 ? -3.267 -17.034 -4.601 1.00 45.23 221 GLU A CA 1
ATOM 1313 C C . GLU A 1 224 ? -4.543 -16.551 -3.908 1.00 44.48 221 GLU A C 1
ATOM 1314 O O . GLU A 1 224 ? -5.595 -16.489 -4.520 1.00 49.52 221 GLU A O 1
ATOM 1320 N N . LYS A 1 225 ? -4.444 -16.214 -2.629 1.00 38.13 222 LYS A N 1
ATOM 1321 C CA . LYS A 1 225 ? -5.576 -15.679 -1.909 1.00 39.04 222 LYS A CA 1
ATOM 1322 C C . LYS A 1 225 ? -5.588 -14.113 -1.909 1.00 39.41 222 LYS A C 1
ATOM 1323 O O . LYS A 1 225 ? -6.624 -13.524 -2.111 1.00 38.41 222 LYS A O 1
ATOM 1325 N N . ASN A 1 226 ? -4.441 -13.476 -1.651 1.00 30.09 223 ASN A N 1
ATOM 1326 C CA . ASN A 1 226 ? -4.408 -12.025 -1.445 1.00 28.58 223 ASN A CA 1
ATOM 1327 C C . ASN A 1 226 ? -4.041 -11.197 -2.684 1.00 29.25 223 ASN A C 1
ATOM 1328 O O . ASN A 1 226 ? -4.073 -9.999 -2.632 1.00 32.64 223 ASN A O 1
ATOM 1333 N N . ALA A 1 227 ? -3.638 -11.857 -3.762 1.00 28.42 224 ALA A N 1
ATOM 1334 C CA . ALA A 1 227 ? -3.303 -11.211 -5.021 1.00 31.07 224 ALA A CA 1
ATOM 1335 C C . ALA A 1 227 ? -2.241 -10.143 -4.835 1.00 30.28 224 ALA A C 1
ATOM 1336 O O . ALA A 1 227 ? -2.087 -9.234 -5.685 1.00 29.41 224 ALA A O 1
ATOM 1338 N N . GLY A 1 228 ? -1.481 -10.259 -3.753 1.00 24.51 225 GLY A N 1
ATOM 1339 C CA . GLY A 1 228 ? -0.465 -9.275 -3.444 1.00 21.32 225 GLY A CA 1
ATOM 1340 C C . GLY A 1 228 ? -0.768 -8.231 -2.420 1.00 20.43 225 GLY A C 1
ATOM 1341 O O . GLY A 1 228 ? 0.153 -7.533 -2.001 1.00 22.23 225 GLY A O 1
ATOM 1342 N N . TYR A 1 229 ? -2.024 -8.144 -1.937 1.00 20.97 226 TYR A N 1
ATOM 1343 C CA . TYR A 1 229 ? -2.347 -7.121 -0.928 1.00 21.65 226 TYR A CA 1
ATOM 1344 C C . TYR A 1 229 ? -1.631 -7.440 0.335 1.00 22.46 226 TYR A C 1
ATOM 1345 O O . TYR A 1 229 ? -1.289 -8.617 0.554 1.00 23.69 226 TYR A O 1
ATOM 1354 N N . GLY A 1 230 ? -1.329 -6.421 1.144 1.00 22.88 227 GLY A N 1
ATOM 1355 C CA . GLY A 1 230 ? -0.475 -6.664 2.344 1.00 25.28 227 GLY A CA 1
ATOM 1356 C C . GLY A 1 230 ? -1.260 -7.103 3.549 1.00 24.31 227 GLY A C 1
ATOM 1357 O O . GLY A 1 230 ? -1.330 -6.394 4.573 1.00 25.14 227 GLY A O 1
ATOM 1358 N N . THR A 1 231 ? -1.884 -8.249 3.439 1.00 22.95 228 THR A N 1
ATOM 1359 C CA . THR A 1 231 ? -2.645 -8.808 4.550 1.00 24.55 228 THR A CA 1
ATOM 1360 C C . THR A 1 231 ? -1.652 -9.221 5.672 1.00 25.69 228 THR A C 1
ATOM 1361 O O . THR A 1 231 ? -0.427 -9.271 5.463 1.00 25.34 228 THR A O 1
ATOM 1365 N N . LYS A 1 232 ? -2.187 -9.485 6.843 1.00 28.35 229 LYS A N 1
ATOM 1366 C CA . LYS A 1 232 ? -1.409 -9.927 7.985 1.00 29.56 229 LYS A CA 1
ATOM 1367 C C . LYS A 1 232 ? -0.574 -11.177 7.596 1.00 30.58 229 LYS A C 1
ATOM 1368 O O . LYS A 1 232 ? 0.622 -11.192 7.830 1.00 28.82 229 LYS A O 1
ATOM 1374 N N . GLN A 1 233 ? -1.189 -12.158 6.935 1.00 29.50 230 GLN A N 1
ATOM 1375 C CA . GLN A 1 233 ? -0.467 -13.350 6.428 1.00 30.17 230 GLN A CA 1
ATOM 1376 C C . GLN A 1 233 ? 0.720 -12.999 5.529 1.00 30.73 230 GLN A C 1
ATOM 1377 O O . GLN A 1 233 ? 1.826 -13.530 5.675 1.00 26.87 230 GLN A O 1
ATOM 1383 N N . HIS A 1 234 ? 0.473 -12.108 4.578 1.00 27.12 231 HIS A N 1
ATOM 1384 C CA . HIS A 1 234 ? 1.500 -11.653 3.646 1.00 22.70 231 HIS A CA 1
ATOM 1385 C C . HIS A 1 234 ? 2.645 -10.953 4.440 1.00 25.30 231 HIS A C 1
ATOM 1386 O O . HIS A 1 234 ? 3.807 -11.240 4.228 1.00 25.21 231 HIS A O 1
ATOM 1393 N N . LEU A 1 235 ? 2.284 -10.067 5.352 1.00 22.71 232 LEU A N 1
ATOM 1394 C CA . LEU A 1 235 ? 3.266 -9.324 6.105 1.00 24.85 232 LEU A CA 1
ATOM 1395 C C . LEU A 1 235 ? 4.068 -10.249 7.022 1.00 27.76 232 LEU A C 1
ATOM 1396 O O . LEU A 1 235 ? 5.293 -10.077 7.156 1.00 29.43 232 LEU A O 1
ATOM 1401 N N . LEU A 1 236 ? 3.416 -11.272 7.606 1.00 27.59 233 LEU A N 1
ATOM 1402 C CA . LEU A 1 236 ? 4.124 -12.213 8.459 1.00 27.98 233 LEU A CA 1
ATOM 1403 C C . LEU A 1 236 ? 5.083 -13.044 7.628 1.00 29.59 233 LEU A C 1
ATOM 1404 O O . LEU A 1 236 ? 6.172 -13.383 8.116 1.00 31.19 233 LEU A O 1
ATOM 1409 N N . ALA A 1 237 ? 4.709 -13.397 6.385 1.00 27.72 234 ALA A N 1
ATOM 1410 C CA . ALA A 1 237 ? 5.644 -14.133 5.545 1.00 26.30 234 ALA A CA 1
ATOM 1411 C C . ALA A 1 237 ? 6.876 -13.300 5.257 1.00 29.37 234 ALA A C 1
ATOM 1412 O O . ALA A 1 237 ? 8.003 -13.826 5.283 1.00 30.70 234 ALA A O 1
ATOM 1414 N N . ILE A 1 238 ? 6.676 -11.997 5.022 1.00 26.54 235 ILE A N 1
ATOM 1415 C CA . ILE A 1 238 ? 7.801 -11.090 4.808 1.00 28.66 235 ILE A CA 1
ATOM 1416 C C . ILE A 1 238 ? 8.726 -11.032 6.043 1.00 28.77 235 ILE A C 1
ATOM 1417 O O . ILE A 1 238 ? 9.934 -11.104 5.913 1.00 29.70 235 ILE A O 1
ATOM 1422 N N . ASP A 1 239 ? 8.143 -10.858 7.228 1.00 32.17 236 ASP A N 1
ATOM 1423 C CA . ASP A 1 239 ? 8.895 -10.899 8.489 1.00 34.25 236 ASP A CA 1
ATOM 1424 C C . ASP A 1 239 ? 9.736 -12.194 8.568 1.00 36.69 236 ASP A C 1
ATOM 1425 O O . ASP A 1 239 ? 10.825 -12.187 9.078 1.00 36.10 236 ASP A O 1
ATOM 14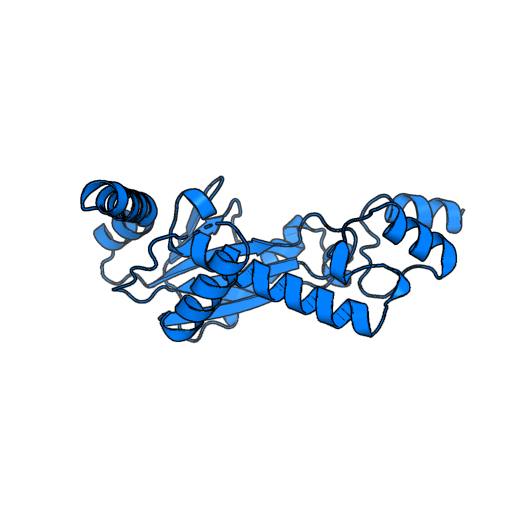30 N N . ASP A 1 240 ? 9.198 -13.283 8.039 1.00 35.51 237 ASP A N 1
ATOM 1431 C CA . ASP A 1 240 ? 9.806 -14.590 8.189 1.00 35.59 237 ASP A CA 1
ATOM 1432 C C . ASP A 1 240 ? 10.932 -14.892 7.185 1.00 40.79 237 ASP A C 1
ATOM 1433 O O . ASP A 1 240 ? 12.041 -15.303 7.592 1.00 41.16 237 ASP A O 1
ATOM 1438 N N . ILE A 1 241 ? 10.669 -14.705 5.897 1.00 35.49 238 ILE A N 1
ATOM 1439 C CA . ILE A 1 241 ? 11.669 -15.053 4.871 1.00 35.67 238 ILE A CA 1
ATOM 1440 C C . ILE A 1 241 ? 12.048 -13.874 3.976 1.00 37.93 238 ILE A C 1
ATOM 1441 O O . ILE A 1 241 ? 12.683 -14.068 2.940 1.00 36.18 238 ILE A O 1
ATOM 1446 N N . GLY A 1 242 ? 11.645 -12.669 4.362 1.00 33.53 239 GLY A N 1
ATOM 1447 C CA . GLY A 1 242 ? 11.973 -11.487 3.607 1.00 34.46 239 GLY A CA 1
ATOM 1448 C C . GLY A 1 242 ? 11.183 -11.298 2.324 1.00 32.56 239 GLY A C 1
ATOM 1449 O O . GLY A 1 242 ? 10.366 -12.106 1.955 1.00 32.91 239 GLY A O 1
ATOM 1450 N N . ILE A 1 243 ? 11.487 -10.219 1.617 1.00 34.53 240 ILE A N 1
ATOM 1451 C CA . ILE A 1 243 ? 10.802 -9.899 0.396 1.00 35.30 240 ILE A CA 1
ATOM 1452 C C . ILE A 1 243 ? 11.430 -10.658 -0.748 1.00 42.19 240 ILE A C 1
ATOM 1453 O O . ILE A 1 243 ? 12.434 -11.288 -0.572 1.00 46.28 240 ILE A O 1
ATOM 1458 N N . MET A 1 244 ? 10.815 -10.612 -1.926 1.00 36.94 241 MET A N 1
ATOM 1459 C CA . MET A 1 244 ? 11.363 -11.193 -3.121 1.00 37.51 241 MET A CA 1
ATOM 1460 C C . MET A 1 244 ? 11.146 -10.213 -4.274 1.00 35.68 241 MET A C 1
ATOM 1461 O O . MET A 1 244 ? 10.746 -9.083 -4.061 1.00 37.84 241 MET A O 1
ATOM 1466 N N . LYS A 1 245 ? 11.481 -10.628 -5.484 1.00 38.98 242 LYS A N 1
ATOM 1467 C CA . LYS A 1 245 ? 11.548 -9.702 -6.619 1.00 38.60 242 LYS A CA 1
ATOM 1468 C C . LYS A 1 245 ? 10.193 -9.096 -7.023 1.00 36.15 242 LYS A C 1
ATOM 1469 O O . LYS A 1 245 ? 10.161 -8.082 -7.664 1.00 39.27 242 LYS A O 1
ATOM 1472 N N . GLU A 1 246 ? 9.078 -9.712 -6.634 1.00 35.34 243 GLU A N 1
ATOM 1473 C CA . GLU A 1 246 ? 7.752 -9.143 -6.953 1.00 33.21 243 GLU A CA 1
ATOM 1474 C C . GLU A 1 246 ? 7.305 -8.095 -5.940 1.00 30.52 243 GLU A C 1
ATOM 1475 O O . GLU A 1 246 ? 6.386 -7.338 -6.197 1.00 30.98 243 GLU A O 1
ATOM 1481 N N . HIS A 1 247 ? 7.981 -7.989 -4.810 1.00 29.72 244 HIS A N 1
ATOM 1482 C CA . HIS A 1 247 ? 7.595 -6.990 -3.808 1.00 28.23 244 HIS A CA 1
ATOM 1483 C C . HIS A 1 247 ? 7.943 -5.591 -4.214 1.00 32.23 244 HIS A C 1
ATOM 1484 O O . HIS A 1 247 ? 9.014 -5.333 -4.766 1.00 29.84 244 HIS A O 1
ATOM 1491 N N . ARG A 1 248 ? 7.037 -4.660 -3.912 1.00 33.79 245 ARG A N 1
ATOM 1492 C CA . ARG A 1 248 ? 7.223 -3.276 -4.276 1.00 30.32 245 ARG A CA 1
ATOM 1493 C C . ARG A 1 248 ? 7.888 -2.515 -3.136 1.00 31.61 245 ARG A C 1
ATOM 1494 O O . ARG A 1 248 ? 7.239 -2.162 -2.140 1.00 35.29 245 ARG A O 1
ATOM 1502 N N . LYS A 1 249 ? 9.166 -2.217 -3.288 1.00 30.34 246 LYS A N 1
ATOM 1503 C CA . LYS A 1 249 ? 9.940 -1.620 -2.186 1.00 33.78 246 LYS A CA 1
ATOM 1504 C C . LYS A 1 249 ? 9.481 -0.203 -1.876 1.00 30.75 246 LYS A C 1
ATOM 1505 O O . LYS A 1 249 ? 9.590 0.229 -0.733 1.00 31.73 246 LYS A O 1
ATOM 1511 N N . SER A 1 250 ? 8.918 0.485 -2.859 1.00 28.39 247 SER A N 1
ATOM 1512 C CA . SER A 1 250 ? 8.426 1.834 -2.683 1.00 31.89 247 SER A CA 1
ATOM 1513 C C . SER A 1 250 ? 7.092 1.907 -1.946 1.00 29.86 247 SER A C 1
ATOM 1514 O O . SER A 1 250 ? 6.670 2.964 -1.511 1.00 34.64 247 SER A O 1
ATOM 1517 N N . PHE A 1 251 ? 6.423 0.769 -1.778 1.00 31.18 248 PHE A N 1
ATOM 1518 C CA . PHE A 1 251 ? 5.120 0.732 -1.092 1.00 26.34 248 PHE A CA 1
ATOM 1519 C C . PHE A 1 251 ? 5.260 0.516 0.389 1.00 27.60 248 PHE A C 1
ATOM 1520 O O . PHE A 1 251 ? 5.968 -0.380 0.853 1.00 29.17 248 PHE A O 1
ATOM 1528 N N . GLU A 1 252 ? 4.593 1.340 1.168 1.00 27.98 249 GLU A N 1
ATOM 1529 C CA . GLU A 1 252 ? 4.390 1.035 2.568 1.00 29.16 249 GLU A CA 1
ATOM 1530 C C . GLU A 1 252 ? 3.500 -0.225 2.663 1.00 30.49 249 GLU A C 1
ATOM 1531 O O . GLU A 1 252 ? 2.624 -0.401 1.853 1.00 23.89 249 GLU A O 1
ATOM 1537 N N . PRO A 1 253 ? 3.704 -1.068 3.668 1.00 31.75 250 PRO A N 1
ATOM 1538 C CA . PRO A 1 253 ? 4.596 -0.881 4.842 1.00 29.74 250 PRO A CA 1
ATOM 1539 C C . PRO A 1 253 ? 5.999 -1.412 4.622 1.00 29.40 250 PRO A C 1
ATOM 1540 O O . PRO A 1 253 ? 6.792 -1.335 5.514 1.00 29.11 250 PRO A O 1
ATOM 1544 N N . ILE A 1 254 ? 6.299 -1.961 3.442 1.00 31.25 251 ILE A N 1
ATOM 1545 C CA . ILE A 1 254 ? 7.623 -2.389 3.146 1.00 32.50 251 ILE A CA 1
ATOM 1546 C C . ILE A 1 254 ? 8.638 -1.231 3.211 1.00 35.87 251 ILE A C 1
ATOM 1547 O O . ILE A 1 254 ? 9.743 -1.398 3.739 1.00 34.16 251 ILE A O 1
ATOM 1552 N N . LYS A 1 255 ? 8.268 -0.094 2.641 1.00 39.05 252 LYS A N 1
ATOM 1553 C CA . LYS A 1 255 ? 9.130 1.087 2.573 1.00 36.42 252 LYS A CA 1
ATOM 1554 C C . LYS A 1 255 ? 9.739 1.403 3.939 1.00 38.01 252 LYS A C 1
ATOM 1555 O O . LYS A 1 255 ? 10.946 1.461 4.084 1.00 39.08 252 LYS A O 1
ATOM 1561 N N . SER A 1 256 ? 8.894 1.583 4.937 1.00 36.63 253 SER A N 1
ATOM 1562 C CA . SER A 1 256 ? 9.314 1.902 6.286 1.00 37.54 253 SER A CA 1
ATOM 1563 C C . SER A 1 256 ? 10.073 0.727 6.966 1.00 43.74 253 SER A C 1
ATOM 1564 O O . SER A 1 256 ? 11.008 0.939 7.718 1.00 44.09 253 SER A O 1
ATOM 1567 N N . LEU A 1 257 ? 9.690 -0.491 6.655 1.00 44.05 254 LEU A N 1
ATOM 1568 C CA . LEU A 1 257 ? 10.373 -1.675 7.198 1.00 47.38 254 LEU A CA 1
ATOM 1569 C C . LEU A 1 257 ? 11.822 -1.789 6.684 1.00 46.36 254 LEU A C 1
ATOM 1570 O O . LEU A 1 257 ? 12.723 -2.211 7.411 1.00 40.11 254 LEU A O 1
ATOM 1575 N N . LEU A 1 258 ? 12.045 -1.429 5.422 1.00 42.74 255 LEU A N 1
ATOM 1576 C CA . LEU A 1 258 ? 13.397 -1.439 4.881 1.00 46.00 255 LEU A CA 1
ATOM 1577 C C . LEU A 1 258 ? 14.279 -0.387 5.577 1.00 44.63 255 LEU A C 1
ATOM 1578 O O . LEU A 1 258 ? 15.422 -0.668 5.918 1.00 43.19 255 LEU A O 1
ATOM 1583 N N . LEU A 1 259 ? 13.708 0.784 5.826 1.00 45.12 256 LEU A N 1
ATOM 1584 C CA . LEU A 1 259 ? 14.396 1.847 6.551 1.00 53.49 256 LEU A CA 1
ATOM 1585 C C . LEU A 1 259 ? 14.958 1.397 7.886 1.00 54.17 256 LEU A C 1
ATOM 1586 O O . LEU A 1 259 ? 16.163 1.446 8.093 1.00 55.03 256 LEU A O 1
ATOM 1591 N N . GLU A 1 260 ? 14.067 0.970 8.761 1.00 58.63 257 GLU A N 1
ATOM 1592 C CA . GLU A 1 260 ? 14.418 0.510 10.072 1.00 61.50 257 GLU A CA 1
ATOM 1593 C C . GLU A 1 260 ? 15.423 -0.613 10.032 1.00 58.52 257 GLU A C 1
ATOM 1594 O O . GLU A 1 260 ? 16.170 -0.766 10.941 1.00 63.19 257 GLU A O 1
ATOM 1600 N N . HIS A 1 261 ? 15.445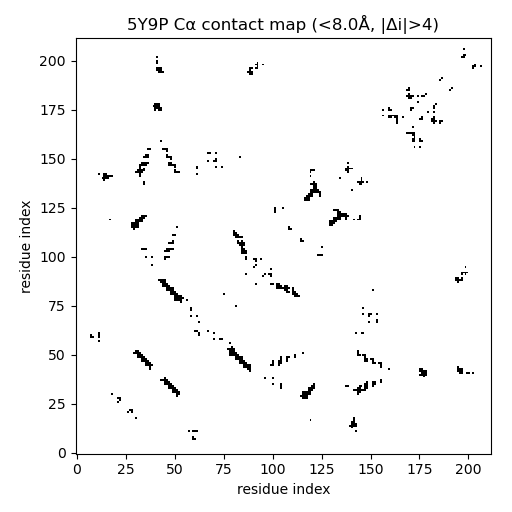 -1.378 8.963 1.00 53.99 258 HIS A N 1
ATOM 1601 C CA . HIS A 1 261 ? 16.370 -2.460 8.797 1.00 50.24 258 HIS A CA 1
ATOM 1602 C C . HIS A 1 261 ? 17.755 -1.912 8.469 1.00 60.05 258 HIS A C 1
ATOM 1603 O O . HIS A 1 261 ? 18.742 -2.382 8.992 1.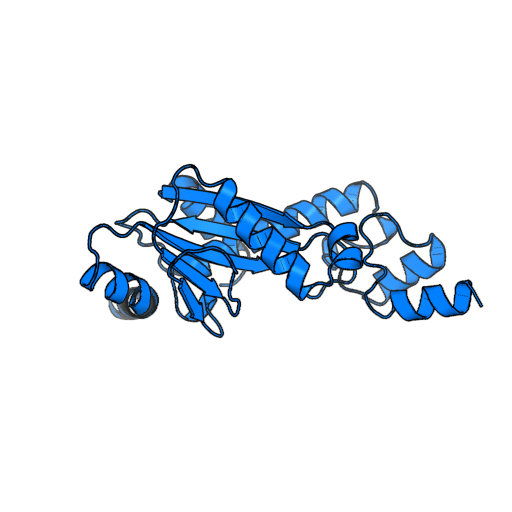00 64.12 258 HIS A O 1
ATOM 1610 N N . HIS A 1 262 ? 17.818 -0.910 7.613 1.00 60.97 259 HIS A N 1
ATOM 1611 C CA . HIS A 1 262 ? 19.088 -0.288 7.252 1.00 62.63 259 HIS A CA 1
ATOM 1612 C C . HIS A 1 262 ? 19.644 0.521 8.424 1.00 67.94 259 HIS A C 1
ATOM 1613 O O . HIS A 1 262 ? 20.865 0.548 8.641 1.00 70.40 259 HIS A O 1
ATOM 1615 N N . HIS A 1 263 ? 18.757 1.165 9.194 1.00 66.33 260 HIS A N 1
ATOM 1616 C CA . HIS A 1 263 ? 19.155 1.946 10.366 1.00 64.39 260 HIS A CA 1
ATOM 1617 C C . HIS A 1 263 ? 19.822 1.035 11.418 1.00 65.25 260 HIS A C 1
ATOM 1618 O O . HIS A 1 263 ? 20.599 1.494 12.252 1.00 75.13 260 HIS A O 1
#

Organism: Staphylococcus aureus (strain NCTC 8325 / PS 47) (NCBI:txid93061)

Nearest PDB structures (foldseek):
  5y9p-assembly1_A  TM=1.005E+00  e=2.759E-45  Staphylococcus aureus
  2etj-assembly1_A  TM=8.943E-01  e=1.254E-21  Thermotoga maritima
  3o3g-assembly1_A  TM=9.029E-01  e=1.571E-20  Thermotoga maritima
  3o3h-assembly1_A  TM=9.079E-01  e=9.217E-20  Thermotoga maritima
  4hht-assembly1_A  TM=8.970E-01  e=2.875E-19  Thermotoga maritima MSB8

Secondary structure (DSSP, 8-state):
-HHHHHHHHHHHHHTTHHHHHHHHH-TT--EEEEEEE-SS-SBS-EEEEEEE--TT---TT---HHHHHHHHHHHHHH-SEEEEEEE-HHHHHHH-HHHHHHHHHHHHHHT-SS--SEEEEES----SSS-EEEETTHHHH-HHHHHHHHHHHHHHHHHHHHHHHH-GGG-HHHHTT---HHHHHHHHHH---TTB-TTSTTHHHHHHHHH-

B-factor: mean 41.02, std 12.49, range [20.0, 99.52]

Sequence (212 aa):
ALEKEQALKEKYVEMTYFENEILKEHPNAIICGIDEVGRGPLAGPVVACATILNSNHNYLGLVPVTKRLELNEALKNEVTAFAYGIATAEEIDEFNIYKATQIAMQRAIDGLSVQPTHLLIDAMTLDNALPQVSLIKGDARSVSIAAASIMAKVFRDDYMTQLSKDYPEYGFEKNAGYGTKQHLLAIDDIGIMKEHRKSFEPIKSLLLEHHH